Protein AF-0000000086480005 (afdb_homodimer)

Secondary structure (DSSP, 8-state):
------------------------------------------PPPTT-EEETTEEEEE-SS-B-HHHHHHHHHTTT-EEPP--SHHHHHHHHHHHTTS-EEEEEEE-TTS-EE-TTSPBP---S----SSSEEEE-SS-EEEE-TTS-BEEEEEEE--/--------S---------------------------------PPPTT-EEETTEEEEE-SS-B-HHHHHHHHHTTT-EEPP--SHHHHHHHHHHHTTS-EEEEEEEETTTEEE-TTSPBP---S----SSSEEEE-SS-EEEE-TTS-BEEEEEEE--

pLDDT: mean 76.5, std 30.29, range [18.12, 98.88]

Solvent-accessible surface area (backbone atoms only — not comparable to full-atom values): 18357 Å² total; per-residue (Å²): 139,87,72,93,77,87,78,80,82,77,86,80,85,86,83,85,81,85,75,83,70,77,72,74,74,74,71,72,74,73,70,69,72,70,71,67,73,66,79,62,58,46,67,59,57,71,84,23,37,33,46,68,62,28,23,35,34,73,52,92,57,62,35,25,50,68,59,40,36,50,58,22,42,77,70,75,28,32,32,29,75,76,87,43,72,69,50,46,53,51,50,17,41,47,50,26,84,50,57,22,34,36,25,39,30,38,54,92,89,72,50,44,23,37,81,87,62,47,70,62,81,68,88,60,77,68,44,72,87,48,38,24,28,28,33,19,50,86,46,38,33,34,35,63,47,77,47,70,32,24,35,30,25,27,36,78,38,82,136,89,78,90,72,92,92,86,83,80,91,84,85,87,81,82,82,84,78,81,73,74,74,73,76,73,70,75,74,74,70,70,71,69,72,67,75,65,77,60,58,45,67,60,55,73,84,24,36,32,47,69,61,29,23,35,36,74,53,94,59,62,36,25,50,67,58,41,35,50,58,21,43,77,71,74,27,33,33,28,75,76,87,43,71,67,50,46,52,51,51,17,41,49,49,26,84,51,54,22,33,37,26,41,30,38,51,90,90,74,47,44,24,36,81,87,63,48,68,62,82,68,89,60,78,67,45,70,88,48,38,26,28,29,32,19,50,86,48,39,33,34,35,63,46,78,45,69,33,25,33,30,26,28,35,79,38,81

InterPro domains:
  IPR001304 C-type lectin-like [PF00059] (62-155)
  IPR001304 C-type lectin-like [PS50041] (51-154)
  IPR001304 C-type lectin-like [SM00034] (44-154)
  IPR016186 C-type lectin-like/link domain superfamily [G3DSA:3.10.100.10] (31-158)
  IPR016187 C-type lectin fold [SSF56436] (32-156)
  IPR033992 Natural killer cell receptor-like, C-type lectin-like domain [cd03593] (44-155)
  IPR050828 C-type lectin and matrix domain-containing protein [PTHR45710] (33-156)

Structure (mmCIF, N/CA/C/O backbone):
data_AF-0000000086480005-model_v1
#
loop_
_entity.id
_entity.type
_entity.pdbx_description
1 polymer 'CD69 antigen'
#
loop_
_atom_site.group_PDB
_atom_site.id
_atom_site.type_symbol
_atom_site.label_atom_id
_atom_site.label_alt_id
_atom_site.label_comp_id
_atom_site.label_asym_id
_atom_site.label_entity_id
_atom_site.label_seq_id
_atom_site.pdbx_PDB_ins_code
_atom_site.Cartn_x
_atom_site.Cartn_y
_atom_site.Cartn_z
_atom_site.occupancy
_atom_site.B_iso_or_equiv
_atom_site.auth_seq_id
_atom_site.auth_comp_id
_atom_site.auth_asym_id
_atom_site.auth_atom_id
_atom_site.pdbx_PDB_model_num
ATOM 1 N N . MET A 1 1 ? -46.062 -80.875 -8.367 1 18.41 1 MET A N 1
ATOM 2 C CA . MET A 1 1 ? -47.469 -80.688 -7.93 1 18.41 1 MET A CA 1
ATOM 3 C C . MET A 1 1 ? -47.656 -79.375 -7.184 1 18.41 1 MET A C 1
ATOM 5 O O . MET A 1 1 ? -48.625 -78.688 -7.465 1 18.41 1 MET A O 1
ATOM 9 N N . ASN A 1 2 ? -46.906 -79.25 -5.992 1 18.23 2 ASN A N 1
ATOM 10 C CA . ASN A 1 2 ? -47.562 -78.75 -4.777 1 18.23 2 ASN A CA 1
ATOM 11 C C . ASN A 1 2 ? -47.562 -77.188 -4.734 1 18.2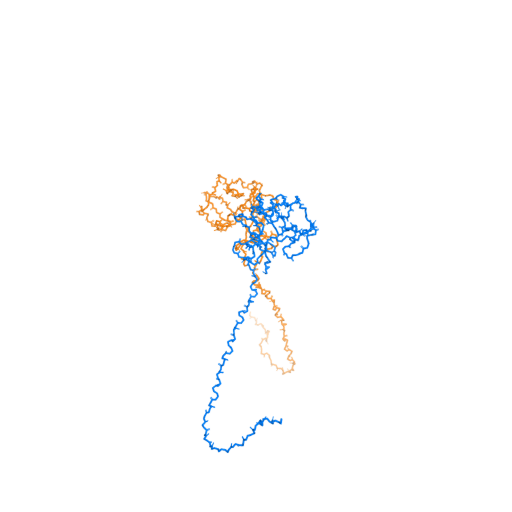3 2 ASN A C 1
ATOM 13 O O . ASN A 1 2 ? -46.594 -76.562 -5.109 1 18.23 2 ASN A O 1
ATOM 17 N N . SER A 1 3 ? -48.625 -76.562 -4.297 1 22.31 3 SER A N 1
ATOM 18 C CA . SER A 1 3 ? -49.438 -75.312 -4.305 1 22.31 3 SER A CA 1
ATOM 19 C C . SER A 1 3 ? -49 -74.375 -3.199 1 22.31 3 SER A C 1
ATOM 21 O O . SER A 1 3 ? -49.625 -73.312 -3.004 1 22.31 3 SER A O 1
ATOM 23 N N . GLU A 1 4 ? -47.812 -74.312 -2.553 1 22.52 4 GLU A N 1
ATOM 24 C CA . GLU A 1 4 ? -48 -73.875 -1.163 1 22.52 4 GLU A CA 1
ATOM 25 C C . GLU A 1 4 ? -48.688 -72.562 -1.071 1 22.52 4 GLU A C 1
ATOM 27 O O . GLU A 1 4 ? -48.312 -71.562 -1.724 1 22.52 4 GLU A O 1
ATOM 32 N N . ASP A 1 5 ? -49.812 -72.25 -0.317 1 21.12 5 ASP A N 1
ATOM 33 C CA . ASP A 1 5 ? -51.094 -71.625 -0.018 1 21.12 5 ASP A CA 1
ATOM 34 C C . ASP A 1 5 ? -50.906 -70.438 0.891 1 21.12 5 ASP A C 1
ATOM 36 O O . ASP A 1 5 ? -50.312 -70.5 1.969 1 21.12 5 ASP A O 1
ATOM 40 N N . CYS A 1 6 ? -50.812 -69.125 0.515 1 26.55 6 CYS A N 1
ATOM 41 C CA . CYS A 1 6 ? -50.781 -67.75 0.989 1 26.55 6 CYS A CA 1
ATOM 42 C C . CYS A 1 6 ? -51.906 -67.5 1.966 1 26.55 6 CYS A C 1
ATOM 44 O O . CYS A 1 6 ? -52.281 -66.312 2.188 1 26.55 6 CYS A O 1
ATOM 46 N N . SER A 1 7 ? -52.25 -68.375 2.896 1 21.34 7 SER A N 1
ATOM 47 C CA . SER A 1 7 ? -53.625 -68.5 3.398 1 21.34 7 SER A CA 1
ATOM 48 C C . SER A 1 7 ? -53.969 -67.312 4.297 1 21.34 7 SER A C 1
ATOM 50 O O . SER A 1 7 ? -53.156 -66.875 5.105 1 21.34 7 SER A O 1
ATOM 52 N N . ILE A 1 8 ? -55.188 -66.688 4.184 1 24.09 8 ILE A N 1
ATOM 53 C CA . ILE A 1 8 ? -56.031 -65.5 4.355 1 24.09 8 ILE A CA 1
ATOM 54 C C . ILE A 1 8 ? -56.531 -65.438 5.789 1 24.09 8 ILE A C 1
ATOM 56 O O . ILE A 1 8 ? -57.219 -64.5 6.176 1 24.09 8 ILE A O 1
ATOM 60 N N . THR A 1 9 ? -56.25 -66.438 6.684 1 20.2 9 THR A N 1
ATOM 61 C CA . THR A 1 9 ? -57.469 -66.812 7.406 1 20.2 9 THR A CA 1
ATOM 62 C C . THR A 1 9 ? -57.812 -65.688 8.398 1 20.2 9 THR A C 1
ATOM 64 O O . THR A 1 9 ? -56.938 -64.938 8.875 1 20.2 9 THR A O 1
ATOM 67 N N . GLU A 1 10 ? -59.094 -65.562 8.898 1 23.33 10 GLU A N 1
ATOM 68 C CA . GLU A 1 10 ? -60.219 -64.75 9.32 1 23.33 10 GLU A CA 1
ATOM 69 C C . GLU A 1 10 ? -60.094 -64.312 10.781 1 23.33 10 GLU A C 1
ATOM 71 O O . GLU A 1 10 ? -60.812 -63.438 11.25 1 23.33 10 GLU A O 1
ATOM 76 N N . ASN A 1 11 ? -59.281 -64.938 11.727 1 18.92 11 ASN A N 1
ATOM 77 C CA . ASN A 1 11 ? -60.156 -65.188 12.867 1 18.92 11 ASN A CA 1
ATOM 78 C C . ASN A 1 11 ? -60.531 -63.906 13.602 1 18.92 11 ASN A C 1
ATOM 80 O O . ASN A 1 11 ? -59.812 -62.906 13.508 1 18.92 11 ASN A O 1
ATOM 84 N N . SER A 1 12 ? -61.438 -63.875 14.672 1 21.03 12 SER A N 1
ATOM 85 C CA . SER A 1 12 ? -62.562 -63.25 15.336 1 21.03 12 SER A CA 1
ATOM 86 C C . SER A 1 12 ? -62.125 -62.125 16.266 1 21.03 12 SER A C 1
ATOM 88 O O . SER A 1 12 ? -62.719 -61.062 16.266 1 21.03 12 SER A O 1
ATOM 90 N N . SER A 1 13 ? -61.562 -62.375 17.5 1 20.06 13 SER A N 1
ATOM 91 C CA . SER A 1 13 ? -62.375 -62 18.641 1 20.06 13 SER A CA 1
ATOM 92 C C . SER A 1 13 ? -62.188 -60.531 19 1 20.06 13 SER A C 1
ATOM 94 O O . SER A 1 13 ? -63.125 -59.75 19.094 1 20.06 13 SER A O 1
ATOM 96 N N . SER A 1 14 ? -61.656 -60.281 20.312 1 22.83 14 SER A N 1
ATOM 97 C CA . SER A 1 14 ? -62.156 -59.531 21.484 1 22.83 14 SER A CA 1
ATOM 98 C C . SER A 1 14 ? -61.719 -58.094 21.453 1 22.83 14 SER A C 1
ATOM 100 O O . SER A 1 14 ? -60.75 -57.75 20.766 1 22.83 14 SER A O 1
ATOM 102 N N . HIS A 1 15 ? -62.188 -57.156 22.406 1 23.52 15 HIS A N 1
ATOM 103 C CA . HIS A 1 15 ? -62.812 -55.844 22.562 1 23.52 15 HIS A CA 1
ATOM 104 C C . HIS A 1 15 ? -61.781 -54.75 22.75 1 23.52 15 HIS A C 1
ATOM 106 O O . HIS A 1 15 ? -62 -53.594 22.375 1 23.52 15 HIS A O 1
ATOM 112 N N . LEU A 1 16 ? -60.656 -55 23.547 1 23.02 16 LEU A N 1
ATOM 113 C CA . LEU A 1 16 ? -60.344 -54.031 24.594 1 23.02 16 LEU A CA 1
ATOM 114 C C . LEU A 1 16 ? -59.875 -52.719 23.984 1 23.02 16 LEU A C 1
ATOM 116 O O . LEU A 1 16 ? -59.25 -52.719 22.922 1 23.02 16 LEU A O 1
ATOM 120 N N . GLU A 1 17 ? -60 -51.531 24.703 1 24.48 17 GLU A N 1
ATOM 121 C CA . GLU A 1 17 ? -60.312 -50.125 24.609 1 24.48 17 GLU A CA 1
ATOM 122 C C . GLU A 1 17 ? -59.125 -49.312 24.141 1 24.48 17 GLU A C 1
ATOM 124 O O . GLU A 1 17 ? -59.25 -48.469 23.25 1 24.48 17 GLU A O 1
ATOM 129 N N . GLU A 1 18 ? -57.969 -49.281 24.938 1 25.03 18 GLU A N 1
ATOM 130 C CA . GLU A 1 18 ? -57.562 -48 25.516 1 25.03 18 GLU A CA 1
ATOM 131 C C . GLU A 1 18 ? -56.844 -47.125 24.469 1 25.03 18 GLU A C 1
ATOM 133 O O . GLU A 1 18 ? -56.438 -47.625 23.422 1 25.03 18 GLU A O 1
ATOM 138 N N . GLY A 1 19 ? -56.031 -46.062 24.984 1 23.7 19 GLY A N 1
ATOM 139 C CA . GLY A 1 19 ? -55.781 -44.625 24.922 1 23.7 19 GLY A CA 1
ATOM 140 C C . GLY A 1 19 ? -54.625 -44.25 24 1 23.7 19 GLY A C 1
ATOM 141 O O . GLY A 1 19 ? -53.938 -43.25 24.234 1 23.7 19 GLY A O 1
ATOM 142 N N . GLN A 1 20 ? -54.312 -44.812 22.953 1 20.14 20 GLN A N 1
ATOM 143 C CA . GLN A 1 20 ? -53.031 -44.531 22.344 1 20.14 20 GLN A CA 1
ATOM 144 C C . GLN A 1 20 ? -52.938 -43.062 21.922 1 20.14 20 GLN A C 1
ATOM 146 O O . GLN A 1 20 ? -53.594 -42.656 20.969 1 20.14 20 GLN A O 1
ATOM 151 N N . LYS A 1 21 ? -52.812 -42.125 22.984 1 25.97 21 LYS A N 1
ATOM 152 C CA . LYS A 1 21 ? -52.625 -40.719 22.672 1 25.97 21 LYS A CA 1
ATOM 153 C C . LYS A 1 21 ? -51.438 -40.5 21.734 1 25.97 21 LYS A C 1
ATOM 155 O O . LYS A 1 21 ? -50.344 -41.031 21.984 1 25.97 21 LYS A O 1
ATOM 160 N N . MET A 1 22 ? -51.625 -40.469 20.5 1 23.25 22 MET A N 1
ATOM 161 C CA . MET A 1 22 ? -50.656 -40.094 19.484 1 23.25 22 MET A CA 1
ATOM 162 C C . MET A 1 22 ? -49.969 -38.781 19.875 1 23.25 22 MET A C 1
ATOM 164 O O . MET A 1 22 ? -50.594 -37.75 20.094 1 23.25 22 MET A O 1
ATOM 168 N N . GLY A 1 23 ? -49 -38.875 20.828 1 24.81 23 GLY A N 1
ATOM 169 C CA . GLY A 1 23 ? -48.125 -37.781 21.203 1 24.81 23 GLY A CA 1
ATOM 170 C C . GLY A 1 23 ? -47.594 -37 20.016 1 24.81 23 GLY A C 1
ATOM 171 O O . GLY A 1 23 ? -47.094 -37.594 19.062 1 24.81 23 GLY A O 1
ATOM 172 N N . HIS A 1 24 ? -48.312 -35.969 19.625 1 25.78 24 HIS A N 1
ATOM 173 C CA . HIS A 1 24 ? -47.875 -34.938 18.703 1 25.78 24 HIS A CA 1
ATOM 174 C C . HIS A 1 24 ? -46.469 -34.5 18.984 1 25.78 24 HIS A C 1
ATOM 176 O O . HIS A 1 24 ? -46.188 -33.906 20.031 1 25.78 24 HIS A O 1
ATOM 182 N N . TYR A 1 25 ? -45.531 -35.406 19.078 1 24.8 25 TYR A N 1
ATOM 183 C CA . TYR A 1 25 ? -44.25 -34.781 19.297 1 24.8 25 TYR A CA 1
ATOM 184 C C . TYR A 1 25 ? -44.062 -33.625 18.328 1 24.8 25 TYR A C 1
ATOM 186 O O . TYR A 1 25 ? -44.312 -33.75 17.125 1 24.8 25 TYR A O 1
ATOM 194 N N . ASN A 1 26 ? -44.406 -32.375 18.812 1 24.67 26 ASN A N 1
ATOM 195 C CA . ASN A 1 26 ? -44.031 -31.062 18.297 1 24.67 26 ASN A CA 1
ATOM 196 C C . ASN A 1 26 ? -42.594 -31.031 17.844 1 24.67 26 ASN A C 1
ATOM 198 O O . ASN A 1 26 ? -41.656 -31.141 18.656 1 24.67 26 ASN A O 1
ATOM 202 N N . CYS A 1 27 ? -42.156 -31.828 16.906 1 28.41 27 CYS A N 1
ATOM 203 C CA . CYS A 1 27 ? -40.844 -31.562 16.344 1 28.41 27 CYS A CA 1
ATOM 204 C C . CYS A 1 27 ? -40.656 -30.062 16.125 1 28.41 27 CYS A C 1
ATOM 206 O O . CYS A 1 27 ? -41.375 -29.438 15.352 1 28.41 27 CYS A O 1
ATOM 208 N N . PRO A 1 28 ? -40.438 -29.391 17.266 1 27.88 28 PRO A N 1
ATOM 209 C CA . PRO A 1 28 ? -40.094 -27.984 17.047 1 27.88 28 PRO A CA 1
ATOM 210 C C . PRO A 1 28 ? -39.188 -27.781 15.82 1 27.88 28 PRO A C 1
ATOM 212 O O . PRO A 1 28 ? -38.281 -28.578 15.578 1 27.88 28 PRO A O 1
ATOM 215 N N . GLY A 1 29 ? -39.781 -27.453 14.625 1 28.44 29 GLY A N 1
ATOM 216 C CA . GLY A 1 29 ? -39.125 -26.828 13.5 1 28.44 29 GLY A CA 1
ATOM 217 C C . GLY A 1 29 ? -38.062 -25.844 13.914 1 28.44 29 GLY A C 1
ATOM 218 O O . GLY A 1 29 ? -38.375 -24.812 14.523 1 28.44 29 GLY A O 1
ATOM 219 N N . LEU A 1 30 ? -37 -26.359 14.547 1 29.16 30 LEU A N 1
ATOM 220 C CA . LEU A 1 30 ? -35.844 -25.469 14.703 1 29.16 30 LEU A CA 1
ATOM 221 C C . LEU A 1 30 ? -35.688 -24.578 13.477 1 29.16 30 LEU A C 1
ATOM 223 O O . LEU A 1 30 ? -35.406 -25.062 12.383 1 29.16 30 LEU A O 1
ATOM 227 N N . TYR A 1 31 ? -36.625 -23.641 13.281 1 30.12 31 TYR A N 1
ATOM 228 C CA . TYR A 1 31 ? -36.219 -22.5 12.453 1 30.12 31 TYR A CA 1
ATOM 229 C C . TYR A 1 31 ? -34.781 -22.125 12.703 1 30.12 31 TYR A C 1
ATOM 231 O O . TYR A 1 31 ? -34.406 -21.688 13.797 1 30.12 31 TYR A O 1
ATOM 239 N N . GLU A 1 32 ? -33.812 -22.953 12.359 1 32.53 32 GLU A N 1
ATOM 240 C CA . GLU A 1 32 ? -32.531 -22.297 12.242 1 32.53 32 GLU A CA 1
ATOM 241 C C . GLU A 1 32 ? -32.656 -20.906 11.633 1 32.53 32 GLU A C 1
ATOM 243 O O . GLU A 1 32 ? -33.25 -20.75 10.555 1 32.53 32 GLU A O 1
ATOM 248 N N . SER A 1 33 ? -32.938 -19.906 12.383 1 33.31 33 SER A N 1
ATOM 249 C CA . SER A 1 33 ? -32.688 -18.547 11.945 1 33.31 33 SER A CA 1
ATOM 250 C C . SER A 1 33 ? -31.516 -18.469 10.977 1 33.31 33 SER A C 1
ATOM 252 O O . SER A 1 33 ? -30.406 -18.891 11.312 1 33.31 33 SER A O 1
ATOM 254 N N . SER A 1 34 ? -31.781 -18.641 9.734 1 33.91 34 SER A N 1
ATOM 255 C CA . SER A 1 34 ? -30.891 -18.109 8.719 1 33.91 34 SER A CA 1
ATOM 256 C C . SER A 1 34 ? -30.203 -16.828 9.188 1 33.91 34 SER A C 1
ATOM 258 O O . SER A 1 34 ? -30.875 -15.852 9.508 1 33.91 34 SER A O 1
ATOM 260 N N . MET A 1 35 ? -29.234 -17.016 10.148 1 33.97 35 MET A N 1
ATOM 261 C CA . MET A 1 35 ? -28.391 -15.828 10.219 1 33.97 35 MET A CA 1
ATOM 262 C C . MET A 1 35 ? -28.391 -15.086 8.883 1 33.97 35 MET A C 1
ATOM 264 O O . MET A 1 35 ? -28.172 -15.688 7.832 1 33.97 35 MET A O 1
ATOM 268 N N . SER A 1 36 ? -29.406 -14.344 8.578 1 35.38 36 SER A N 1
ATOM 269 C CA . SER A 1 36 ? -29.25 -13.32 7.551 1 35.38 36 SER A CA 1
ATOM 270 C C . SER A 1 36 ? -27.797 -12.906 7.391 1 35.38 36 SER A C 1
ATOM 272 O O . SER A 1 36 ? -27.141 -12.531 8.367 1 35.38 36 SER A O 1
ATOM 274 N N . SER A 1 37 ? -27.062 -13.695 6.562 1 36.31 37 SER A N 1
ATOM 275 C CA . SER A 1 37 ? -25.844 -13.062 6.062 1 36.31 37 SER A CA 1
ATOM 276 C C . SER A 1 37 ? -26.016 -11.555 5.93 1 36.31 37 SER A C 1
ATOM 278 O O . SER A 1 37 ? -26.734 -11.078 5.047 1 36.31 37 SER A O 1
ATOM 280 N N . ASP A 1 38 ? -26.516 -10.891 6.875 1 36.56 38 ASP A N 1
ATOM 281 C CA . ASP A 1 38 ? -26.359 -9.445 6.766 1 36.56 38 ASP A CA 1
ATOM 282 C C . ASP A 1 38 ? -25.234 -9.078 5.793 1 36.56 38 ASP A C 1
ATOM 284 O O . ASP A 1 38 ? -24.141 -9.641 5.863 1 36.56 38 ASP A O 1
ATOM 288 N N . GLY A 1 39 ? -25.547 -8.922 4.496 1 36.09 39 GLY A N 1
ATOM 289 C CA . GLY A 1 39 ? -24.719 -8.344 3.455 1 36.09 39 GLY A CA 1
ATOM 290 C C . GLY A 1 39 ? -23.641 -7.418 3.996 1 36.09 39 GLY A C 1
ATOM 291 O O . GLY A 1 39 ? -23.75 -6.195 3.877 1 36.09 39 GLY A O 1
ATOM 292 N N . ARG A 1 40 ? -23.266 -7.449 5.172 1 42.47 40 ARG A N 1
ATOM 293 C CA . ARG A 1 40 ? -22.141 -6.648 5.656 1 42.47 40 ARG A CA 1
ATOM 294 C C . ARG A 1 40 ? -21.062 -6.516 4.59 1 42.47 40 ARG A C 1
ATOM 296 O O . ARG A 1 40 ? -20.719 -7.488 3.912 1 42.47 40 ARG A O 1
ATOM 303 N N . VAL A 1 41 ? -21.125 -5.555 3.793 1 50.09 41 VAL A N 1
ATOM 304 C CA . VAL A 1 41 ? -20.047 -5.137 2.9 1 50.09 41 VAL A CA 1
ATOM 305 C C . VAL A 1 41 ? -18.734 -5.727 3.379 1 50.09 41 VAL A C 1
ATOM 307 O O . VAL A 1 41 ? -18.344 -5.535 4.535 1 50.09 41 VAL A O 1
ATOM 310 N N . ALA A 1 42 ? -18.422 -6.863 2.947 1 56.72 42 ALA A N 1
ATOM 311 C CA . ALA A 1 42 ? -17.219 -7.613 3.326 1 56.72 42 ALA A CA 1
ATOM 312 C C . ALA A 1 42 ? -16 -6.699 3.404 1 56.72 42 ALA A C 1
ATOM 314 O O . ALA A 1 42 ? -15.562 -6.152 2.391 1 56.72 42 ALA A O 1
ATOM 315 N N . SER A 1 43 ? -15.812 -5.91 4.445 1 75.06 43 SER A N 1
ATOM 316 C CA . SER A 1 43 ? -14.602 -5.16 4.773 1 75.06 43 SER A CA 1
ATOM 317 C C . SER A 1 43 ? -13.391 -6.078 4.859 1 75.06 43 SER A C 1
ATOM 319 O O . SER A 1 43 ? -13.531 -7.273 5.133 1 75.06 43 SER A O 1
ATOM 321 N N . CYS A 1 44 ? -12.289 -5.617 4.27 1 90.12 44 CYS A N 1
ATOM 322 C CA . CYS A 1 44 ? -11.039 -6.363 4.355 1 90.12 44 CYS A CA 1
ATOM 323 C C . CYS A 1 44 ? -10.641 -6.59 5.809 1 90.12 44 CYS A C 1
ATOM 325 O O . CYS A 1 44 ? -10.859 -5.73 6.66 1 90.12 44 CYS A O 1
ATOM 327 N N . SER A 1 45 ? -10.227 -7.809 6.082 1 88.62 45 SER A N 1
ATOM 328 C CA . SER A 1 45 ? -9.68 -8.062 7.41 1 88.62 45 SER A CA 1
ATOM 329 C C . SER A 1 45 ? -8.539 -7.113 7.73 1 88.62 45 SER A C 1
ATOM 331 O O . SER A 1 45 ? -7.965 -6.496 6.828 1 88.62 45 SER A O 1
ATOM 333 N N . ASP A 1 46 ? -8.148 -6.957 8.984 1 86.38 46 ASP A N 1
ATOM 334 C CA . ASP A 1 46 ? -7.207 -5.961 9.484 1 86.38 46 ASP A CA 1
ATOM 335 C C . ASP A 1 46 ? -5.852 -6.102 8.797 1 86.38 46 ASP A C 1
ATOM 337 O O . ASP A 1 46 ? -5.16 -5.105 8.57 1 86.38 46 ASP A O 1
ATOM 341 N N . GLU A 1 47 ? -5.418 -7.277 8.375 1 91.12 47 GLU A N 1
ATOM 342 C CA . GLU A 1 47 ? -4.082 -7.461 7.812 1 91.12 47 GLU A CA 1
ATOM 343 C C . GLU A 1 47 ? -4.098 -7.301 6.297 1 91.12 47 GLU A C 1
ATOM 345 O O . GLU A 1 47 ? -3.053 -7.379 5.648 1 91.12 47 GLU A O 1
ATOM 350 N N . TRP A 1 48 ? -5.277 -6.922 5.859 1 95.88 48 TRP A N 1
ATOM 351 C CA . TRP A 1 48 ? -5.434 -6.754 4.418 1 95.88 48 TRP A CA 1
ATOM 352 C C . TRP A 1 48 ? -5.547 -5.277 4.051 1 95.88 48 TRP A C 1
ATOM 354 O O . TRP A 1 48 ? -5.977 -4.461 4.867 1 95.88 48 TRP A O 1
ATOM 364 N N . VAL A 1 49 ? -5.129 -5.004 2.84 1 96.5 49 VAL A N 1
ATOM 365 C CA . VAL A 1 49 ? -5.199 -3.65 2.299 1 96.5 49 VAL A CA 1
ATOM 366 C C . VAL A 1 49 ? -6.281 -3.578 1.227 1 96.5 49 VAL A C 1
ATOM 368 O O . VAL A 1 49 ? -6.316 -4.406 0.313 1 96.5 49 VAL A O 1
ATOM 371 N N . LYS A 1 50 ? -7.148 -2.596 1.36 1 95.5 50 LYS A N 1
ATOM 372 C CA . LYS A 1 50 ? -8.195 -2.441 0.351 1 95.5 50 LYS A CA 1
ATOM 373 C C . LYS A 1 50 ? -7.809 -1.385 -0.681 1 95.5 50 LYS A C 1
ATOM 375 O O . LYS A 1 50 ? -7.426 -0.27 -0.322 1 95.5 50 LYS A O 1
ATOM 380 N N . TYR A 1 51 ? -7.82 -1.734 -1.919 1 95.5 51 TYR A N 1
ATOM 381 C CA . TYR A 1 51 ? -7.633 -0.83 -3.047 1 95.5 51 TYR A CA 1
ATOM 382 C C . TYR A 1 51 ? -8.656 -1.106 -4.145 1 95.5 51 TYR A C 1
ATOM 384 O O . TYR A 1 51 ? -8.789 -2.244 -4.602 1 95.5 51 TYR A O 1
ATOM 392 N N . GLN A 1 52 ? -9.328 -0.066 -4.484 1 91.75 52 GLN A N 1
ATOM 393 C CA . GLN A 1 52 ? -10.438 -0.241 -5.418 1 91.75 52 GLN A CA 1
ATOM 394 C C . GLN A 1 52 ? -11.43 -1.289 -4.91 1 91.75 52 GLN A C 1
ATOM 396 O O . GLN A 1 52 ? -11.969 -1.158 -3.811 1 91.75 52 GLN A O 1
ATOM 401 N N . LYS A 1 53 ? -11.781 -2.232 -5.527 1 91 53 LYS A N 1
ATOM 402 C CA . LYS A 1 53 ? -12.797 -3.207 -5.133 1 91 53 LYS A CA 1
ATOM 403 C C . LYS A 1 53 ? -12.148 -4.52 -4.691 1 91 53 LYS A C 1
ATOM 405 O O . LYS A 1 53 ? -12.805 -5.562 -4.676 1 91 53 LYS A O 1
ATOM 410 N N . LYS A 1 54 ? -10.875 -4.41 -4.23 1 95.06 54 LYS A N 1
ATOM 411 C CA . LYS A 1 54 ? -10.188 -5.641 -3.85 1 95.06 54 LYS A CA 1
ATOM 412 C C . LYS A 1 54 ? -9.438 -5.469 -2.527 1 95.06 54 LYS A C 1
ATOM 414 O O . LYS A 1 54 ? -9.031 -4.359 -2.184 1 95.06 54 LYS A O 1
ATOM 419 N N . CYS A 1 55 ? -9.344 -6.578 -1.867 1 96.81 55 CYS A N 1
ATOM 420 C CA . CYS A 1 55 ? -8.461 -6.711 -0.715 1 96.81 55 CYS A CA 1
ATOM 421 C C . CYS A 1 55 ? -7.188 -7.453 -1.09 1 96.81 55 CYS A C 1
ATOM 423 O O . CYS A 1 55 ? -7.23 -8.438 -1.828 1 96.81 55 CYS A O 1
ATOM 425 N N . TYR A 1 56 ? -6.086 -6.953 -0.584 1 97.94 56 TYR A N 1
ATOM 426 C CA . TYR A 1 56 ? -4.797 -7.566 -0.879 1 97.94 56 TYR A CA 1
ATOM 427 C C . TYR A 1 56 ? -4.055 -7.918 0.405 1 97.94 56 TYR A C 1
ATOM 429 O O . TYR A 1 56 ? -4.125 -7.184 1.392 1 97.94 56 TYR A O 1
ATOM 437 N N . PHE A 1 57 ? -3.379 -9.039 0.354 1 97.94 57 PHE A N 1
ATOM 438 C CA . PHE A 1 57 ? -2.48 -9.461 1.421 1 97.94 57 PHE A CA 1
ATOM 439 C C . PHE A 1 57 ? -1.069 -9.68 0.887 1 97.94 57 PHE A C 1
ATOM 441 O O . PHE A 1 57 ? -0.884 -10.312 -0.155 1 97.94 57 PHE A O 1
ATOM 448 N N . PHE A 1 58 ? -0.134 -9.062 1.531 1 98.12 58 PHE A N 1
ATOM 449 C CA . PHE A 1 58 ? 1.274 -9.234 1.197 1 98.12 58 PHE A CA 1
ATOM 450 C C . PHE A 1 58 ? 1.98 -10.078 2.252 1 98.12 58 PHE A C 1
ATOM 452 O O . PHE A 1 58 ? 2.01 -9.711 3.428 1 98.12 58 PHE A O 1
ATOM 459 N N . SER A 1 59 ? 2.613 -11.148 1.839 1 98.25 59 SER A N 1
ATOM 460 C CA . SER A 1 59 ? 3.209 -12.086 2.785 1 98.25 59 SER A CA 1
ATOM 461 C C . SER A 1 59 ? 4.508 -11.539 3.369 1 98.25 59 SER A C 1
ATOM 463 O O . SER A 1 59 ? 5.227 -10.789 2.699 1 98.25 59 SER A O 1
ATOM 465 N N . SER A 1 60 ? 4.793 -11.984 4.637 1 96 60 SER A N 1
ATOM 466 C CA . SER A 1 60 ? 6.066 -11.648 5.266 1 96 60 SER A CA 1
ATOM 467 C C . SER A 1 60 ? 7.074 -12.789 5.109 1 96 60 SER A C 1
ATOM 469 O O . SER A 1 60 ? 8.273 -12.594 5.32 1 96 60 SER A O 1
ATOM 471 N N . THR A 1 61 ? 6.582 -13.953 4.734 1 98.19 61 THR A N 1
ATOM 472 C CA . THR A 1 61 ? 7.43 -15.117 4.52 1 98.19 61 THR A CA 1
ATOM 473 C C . THR A 1 61 ? 7.465 -15.492 3.041 1 98.19 61 THR A C 1
ATOM 475 O O . THR A 1 61 ? 6.797 -14.867 2.219 1 98.19 61 THR A O 1
ATOM 478 N N . THR A 1 62 ? 8.297 -16.484 2.664 1 98.81 62 THR A N 1
ATOM 479 C CA . THR A 1 62 ? 8.445 -16.922 1.276 1 98.81 62 THR A CA 1
ATOM 480 C C . THR A 1 62 ? 8.023 -18.375 1.114 1 98.81 62 THR A C 1
ATOM 482 O O . THR A 1 62 ? 8.133 -19.172 2.055 1 98.81 62 THR A O 1
ATOM 485 N N . GLN A 1 63 ? 7.465 -18.672 -0.011 1 98.81 63 GLN A N 1
ATOM 486 C CA . GLN A 1 63 ? 7.047 -20.031 -0.365 1 98.81 63 GLN A CA 1
ATOM 487 C C . GLN A 1 63 ? 7.07 -20.234 -1.877 1 98.81 63 GLN A C 1
ATOM 489 O O . GLN A 1 63 ? 7.281 -19.281 -2.635 1 98.81 63 GLN A O 1
ATOM 494 N N . SER A 1 64 ? 6.938 -21.5 -2.285 1 98.81 64 SER A N 1
ATOM 495 C CA . SER A 1 64 ? 6.711 -21.781 -3.697 1 98.81 64 SER A CA 1
ATOM 496 C C . SER A 1 64 ? 5.371 -21.219 -4.168 1 98.81 64 SER A C 1
ATOM 498 O O . SER A 1 64 ? 4.512 -20.875 -3.35 1 98.81 64 SER A O 1
ATOM 500 N N . TRP A 1 65 ? 5.191 -21.188 -5.41 1 98.56 65 TRP A N 1
ATOM 501 C CA . TRP A 1 65 ? 3.953 -20.656 -5.973 1 98.56 65 TRP A CA 1
ATOM 502 C C . TRP A 1 65 ? 2.748 -21.453 -5.488 1 98.56 65 TRP A C 1
ATOM 504 O O . TRP A 1 65 ? 1.731 -20.875 -5.09 1 98.56 65 TRP A O 1
ATOM 514 N N . THR A 1 66 ? 2.887 -22.812 -5.5 1 97.88 66 THR A N 1
ATOM 515 C CA . THR A 1 66 ? 1.778 -23.688 -5.137 1 97.88 66 THR A CA 1
ATOM 516 C C . THR A 1 66 ? 1.422 -23.516 -3.66 1 97.88 66 THR A C 1
ATOM 518 O O . THR A 1 66 ? 0.245 -23.422 -3.309 1 97.88 66 THR A O 1
ATOM 521 N N . LEU A 1 67 ? 2.393 -23.469 -2.836 1 98.81 67 LEU A N 1
ATOM 522 C CA . LEU A 1 67 ? 2.145 -23.297 -1.409 1 98.81 67 LEU A CA 1
ATOM 523 C C . LEU A 1 67 ? 1.59 -21.906 -1.12 1 98.81 67 LEU A C 1
ATOM 525 O O . LEU A 1 67 ? 0.773 -21.734 -0.212 1 98.81 67 LEU A O 1
ATOM 529 N N . ALA A 1 68 ? 2.064 -20.938 -1.87 1 98.81 68 ALA A N 1
ATOM 530 C CA . ALA A 1 68 ? 1.523 -19.578 -1.766 1 98.81 68 ALA A CA 1
ATOM 531 C C . ALA A 1 68 ? 0.041 -19.547 -2.125 1 98.81 68 ALA A C 1
ATOM 533 O O . ALA A 1 68 ? -0.762 -18.938 -1.423 1 98.81 68 ALA A O 1
ATOM 534 N N . GLN A 1 69 ? -0.294 -20.25 -3.227 1 98.44 69 GLN A N 1
ATOM 535 C CA . GLN A 1 69 ? -1.698 -20.344 -3.613 1 98.44 69 GLN A CA 1
ATOM 536 C C . GLN A 1 69 ? -2.523 -21.016 -2.521 1 98.44 69 GLN A C 1
ATOM 538 O O . GLN A 1 69 ? -3.648 -20.609 -2.236 1 98.44 69 GLN A O 1
ATOM 543 N N . ASP A 1 70 ? -2.006 -21.984 -1.929 1 98.56 70 ASP A N 1
ATOM 544 C CA . ASP A 1 70 ? -2.689 -22.656 -0.833 1 98.56 70 ASP A CA 1
ATOM 545 C C . ASP A 1 70 ? -2.906 -21.719 0.349 1 98.56 70 ASP A C 1
ATOM 547 O O . ASP A 1 70 ? -3.984 -21.703 0.948 1 98.56 70 ASP A O 1
ATOM 551 N N . SER A 1 71 ? -1.933 -20.984 0.652 1 98.5 71 SER A N 1
ATOM 552 C CA . SER A 1 71 ? -2.043 -20.016 1.742 1 98.5 71 SER A CA 1
ATOM 553 C C . SER A 1 71 ? -3.154 -19.016 1.478 1 98.5 71 SER A C 1
ATOM 555 O O . SER A 1 71 ? -3.928 -18.672 2.379 1 98.5 71 SER A O 1
ATOM 557 N N . CYS A 1 72 ? -3.219 -18.484 0.265 1 98.56 72 CYS A N 1
ATOM 558 C CA . CYS A 1 72 ? -4.281 -17.562 -0.091 1 98.56 72 CYS A CA 1
ATOM 559 C C . CYS A 1 72 ? -5.648 -18.219 0.008 1 98.56 72 CYS A C 1
ATOM 561 O O . CYS A 1 72 ? -6.609 -17.609 0.483 1 98.56 72 CYS A O 1
ATOM 563 N N . SER A 1 73 ? -5.754 -19.438 -0.38 1 97.94 73 SER A N 1
ATOM 564 C CA . SER A 1 73 ? -7.02 -20.172 -0.394 1 97.94 73 SER A CA 1
ATOM 565 C C . SER A 1 73 ? -7.574 -20.344 1.017 1 97.94 73 SER A C 1
ATOM 567 O O . SER A 1 73 ? -8.789 -20.344 1.218 1 97.94 73 SER A O 1
ATOM 569 N N . LYS A 1 74 ? -6.734 -20.453 1.958 1 97.56 74 LYS A N 1
ATOM 570 C CA . LYS A 1 74 ? -7.145 -20.594 3.35 1 97.56 74 LYS A CA 1
ATOM 571 C C . LYS A 1 74 ? -7.926 -19.375 3.822 1 97.56 74 LYS A C 1
ATOM 573 O O . LYS A 1 74 ? -8.734 -19.469 4.75 1 97.56 74 LYS A O 1
ATOM 578 N N . ASP A 1 75 ? -7.723 -18.266 3.123 1 96.31 75 ASP A N 1
ATOM 579 C CA . ASP A 1 75 ? -8.398 -17.031 3.494 1 96.31 75 ASP A CA 1
ATOM 580 C C . ASP A 1 75 ? -9.484 -16.672 2.482 1 96.31 75 ASP A C 1
ATOM 582 O O . ASP A 1 75 ? -9.891 -15.516 2.383 1 96.31 75 ASP A O 1
ATOM 586 N N . GLY A 1 76 ? -9.867 -17.656 1.706 1 95.88 76 GLY A N 1
ATOM 587 C CA . GLY A 1 76 ? -10.898 -17.391 0.711 1 95.88 76 GLY A CA 1
ATOM 588 C C . GLY A 1 76 ? -10.422 -16.5 -0.421 1 95.88 76 GLY A C 1
ATOM 589 O O . GLY A 1 76 ? -11.227 -15.82 -1.062 1 95.88 76 GLY A O 1
ATOM 590 N N . ALA A 1 77 ? -9.164 -16.453 -0.586 1 97.62 77 ALA A N 1
ATOM 591 C CA . ALA A 1 77 ? -8.547 -15.609 -1.612 1 97.62 77 ALA A CA 1
ATOM 592 C C . ALA A 1 77 ? -7.766 -16.453 -2.613 1 97.62 77 ALA A C 1
ATOM 594 O O . ALA A 1 77 ? -7.832 -17.688 -2.582 1 97.62 77 ALA A O 1
ATOM 595 N N . THR A 1 78 ? -7.211 -15.82 -3.6 1 98.38 78 THR A N 1
ATOM 596 C CA . THR A 1 78 ? -6.27 -16.406 -4.543 1 98.38 78 THR A CA 1
ATOM 597 C C . THR A 1 78 ? -4.992 -15.578 -4.625 1 98.38 78 THR A C 1
ATOM 599 O O . THR A 1 78 ? -4.945 -14.453 -4.117 1 98.38 78 THR A O 1
ATOM 602 N N . LEU A 1 79 ? -3.963 -16.203 -5.191 1 98.75 79 LEU A N 1
ATOM 603 C CA . LEU A 1 79 ? -2.885 -15.328 -5.621 1 98.75 79 LEU A CA 1
ATOM 604 C C . LEU A 1 79 ? -3.422 -14.188 -6.48 1 98.75 79 LEU A C 1
ATOM 606 O O . LEU A 1 79 ? -4.395 -14.367 -7.215 1 98.75 79 LEU A O 1
ATOM 610 N N . ALA A 1 80 ? -2.791 -13.102 -6.418 1 98.5 80 ALA A N 1
ATOM 611 C CA . ALA A 1 80 ? -3.355 -11.828 -6.859 1 98.5 80 ALA A CA 1
ATOM 612 C C . ALA A 1 80 ? -3.73 -11.875 -8.336 1 98.5 80 ALA A C 1
ATOM 614 O O . ALA A 1 80 ? -2.9 -12.203 -9.188 1 98.5 80 ALA A O 1
ATOM 615 N N . VAL A 1 81 ? -4.961 -11.562 -8.523 1 97.69 81 VAL A N 1
ATOM 616 C CA . VAL A 1 81 ? -5.469 -11.305 -9.867 1 97.69 81 VAL A CA 1
ATOM 617 C C . VAL A 1 81 ? -5.438 -9.797 -10.148 1 97.69 81 VAL A C 1
ATOM 619 O O . VAL A 1 81 ? -5.918 -9 -9.336 1 97.69 81 VAL A O 1
ATOM 622 N N . ILE A 1 82 ? -4.855 -9.422 -11.25 1 96.25 82 ILE A N 1
ATOM 623 C CA . ILE A 1 82 ? -4.68 -8.008 -11.555 1 96.25 82 ILE A CA 1
ATOM 624 C C . ILE A 1 82 ? -5.609 -7.605 -12.695 1 96.25 82 ILE A C 1
ATOM 626 O O . ILE A 1 82 ? -5.438 -8.047 -13.836 1 96.25 82 ILE A O 1
ATOM 630 N N . ASP A 1 83 ? -6.504 -6.648 -12.383 1 93.31 83 ASP A N 1
ATOM 631 C CA . ASP A 1 83 ? -7.602 -6.379 -13.305 1 93.31 83 ASP A CA 1
ATOM 632 C C . ASP A 1 83 ? -7.355 -5.098 -14.094 1 93.31 83 ASP A C 1
ATOM 634 O O . ASP A 1 83 ? -8.008 -4.852 -15.109 1 93.31 83 ASP A O 1
ATOM 638 N N . SER A 1 84 ? -6.457 -4.227 -13.609 1 93.94 84 SER A N 1
ATOM 639 C CA . SER A 1 84 ? -6.25 -2.947 -14.273 1 93.94 84 SER A CA 1
ATOM 640 C C . SER A 1 84 ? -4.82 -2.449 -14.078 1 93.94 84 SER A C 1
ATOM 642 O O . SER A 1 84 ? -4.082 -2.973 -13.242 1 93.94 84 SER A O 1
ATOM 644 N N . SER A 1 85 ? -4.527 -1.438 -14.914 1 95 85 SER A N 1
ATOM 645 C CA . SER A 1 85 ? -3.215 -0.814 -14.781 1 95 85 SER A CA 1
ATOM 646 C C . SER A 1 85 ? -3.072 -0.121 -13.43 1 95 85 SER A C 1
ATOM 648 O O . SER A 1 85 ? -1.98 -0.076 -12.859 1 95 85 SER A O 1
ATOM 650 N N . LYS A 1 86 ? -4.203 0.375 -12.906 1 94.19 86 LYS A N 1
ATOM 651 C CA . LYS A 1 86 ? -4.176 0.999 -11.586 1 94.19 86 LYS A CA 1
ATOM 652 C C . LYS A 1 86 ? -3.854 -0.023 -10.5 1 94.19 86 LYS A C 1
ATOM 654 O O . LYS A 1 86 ? -3.025 0.235 -9.625 1 94.19 86 LYS A O 1
ATOM 659 N N . ASP A 1 87 ? -4.426 -1.202 -10.648 1 95.12 87 ASP A N 1
ATOM 660 C CA . ASP A 1 87 ? -4.129 -2.285 -9.711 1 95.12 87 ASP A CA 1
ATOM 661 C C . ASP A 1 87 ? -2.658 -2.688 -9.789 1 95.12 87 ASP A C 1
ATOM 663 O O . ASP A 1 87 ? -2.012 -2.893 -8.758 1 95.12 87 ASP A O 1
ATOM 667 N N . LEU A 1 88 ? -2.203 -2.793 -11.047 1 96.62 88 LEU A N 1
ATOM 668 C CA . LEU A 1 88 ? -0.825 -3.221 -11.266 1 96.62 88 LEU A CA 1
ATOM 669 C C . LEU A 1 88 ? 0.156 -2.238 -10.633 1 96.62 88 LEU A C 1
ATOM 671 O O . LEU A 1 88 ? 1.099 -2.648 -9.953 1 96.62 88 LEU A O 1
ATOM 675 N N . MET A 1 89 ? -0.102 -0.956 -10.828 1 94 89 MET A N 1
ATOM 676 C CA . MET A 1 89 ? 0.793 0.062 -10.281 1 94 89 MET A CA 1
ATOM 677 C C . MET A 1 89 ? 0.745 0.07 -8.758 1 94 89 MET A C 1
ATOM 679 O O . MET A 1 89 ? 1.775 0.229 -8.102 1 94 89 MET A O 1
ATOM 683 N N . PHE A 1 90 ? -0.386 -0.135 -8.195 1 95 90 PHE A N 1
ATOM 684 C CA . PHE A 1 90 ? -0.539 -0.207 -6.746 1 95 90 PHE A CA 1
ATOM 685 C C . PHE A 1 90 ? 0.274 -1.361 -6.172 1 95 90 PHE A C 1
ATOM 687 O O . PHE A 1 90 ? 1.009 -1.188 -5.199 1 95 90 PHE A O 1
ATOM 694 N N . LEU A 1 91 ? 0.073 -2.529 -6.801 1 97.75 91 LEU A N 1
ATOM 695 C CA . LEU A 1 91 ? 0.73 -3.732 -6.301 1 97.75 91 LEU A CA 1
ATOM 696 C C . LEU A 1 91 ? 2.246 -3.611 -6.414 1 97.75 91 LEU A C 1
ATOM 698 O O . LEU A 1 91 ? 2.975 -4.016 -5.508 1 97.75 91 LEU A O 1
ATOM 702 N N . LYS A 1 92 ? 2.77 -3.043 -7.512 1 96.62 92 LYS A N 1
ATOM 703 C CA . LYS A 1 92 ? 4.207 -2.863 -7.691 1 96.62 92 LYS A CA 1
ATOM 704 C C . LYS A 1 92 ? 4.785 -1.943 -6.621 1 96.62 92 LYS A C 1
ATOM 706 O O . LYS A 1 92 ? 5.816 -2.254 -6.02 1 96.62 92 LYS A O 1
ATOM 711 N N . ARG A 1 93 ? 4.055 -0.904 -6.41 1 93.44 93 ARG A N 1
ATOM 712 C CA . ARG A 1 93 ? 4.527 0.077 -5.438 1 93.44 93 ARG A CA 1
ATOM 713 C C . ARG A 1 93 ? 4.574 -0.52 -4.035 1 93.44 93 ARG A C 1
ATOM 715 O O . ARG A 1 93 ? 5.551 -0.327 -3.307 1 93.44 93 ARG A O 1
ATOM 722 N N . TYR A 1 94 ? 3.58 -1.266 -3.668 1 95.75 94 TYR A N 1
ATOM 723 C CA . TYR A 1 94 ? 3.518 -1.812 -2.318 1 95.75 94 TYR A CA 1
ATOM 724 C C . TYR A 1 94 ? 4.473 -2.988 -2.16 1 95.75 94 TYR A C 1
ATOM 726 O O . TYR A 1 94 ? 5.043 -3.191 -1.086 1 95.75 94 TYR A O 1
ATOM 734 N N . ALA A 1 95 ? 4.617 -3.723 -3.18 1 95.38 95 ALA A N 1
ATOM 735 C CA . ALA A 1 95 ? 5.516 -4.875 -3.135 1 95.38 95 ALA A CA 1
ATOM 736 C C . ALA A 1 95 ? 6.961 -4.434 -2.916 1 95.38 95 ALA A C 1
ATOM 738 O O . ALA A 1 95 ? 7.742 -5.137 -2.271 1 95.38 95 ALA A O 1
ATOM 739 N N . GLY A 1 96 ? 7.281 -3.281 -3.498 1 92.75 96 GLY A N 1
ATOM 740 C CA . GLY A 1 96 ? 8.648 -2.807 -3.377 1 92.75 96 GLY A CA 1
ATOM 741 C C . GLY A 1 96 ? 9.641 -3.619 -4.191 1 92.75 96 GLY A C 1
ATOM 742 O O . GLY A 1 96 ? 9.32 -4.066 -5.293 1 92.75 96 GLY A O 1
ATOM 743 N N . GLY A 1 97 ? 10.836 -3.732 -3.658 1 92.31 97 GLY A N 1
ATOM 744 C CA . GLY A 1 97 ? 11.922 -4.359 -4.402 1 92.31 97 GLY A CA 1
ATOM 745 C C . GLY A 1 97 ? 11.859 -5.875 -4.375 1 92.31 97 GLY A C 1
ATOM 746 O O . GLY A 1 97 ? 12.383 -6.535 -5.277 1 92.31 97 GLY A O 1
ATOM 747 N N . ALA A 1 98 ? 11.188 -6.402 -3.424 1 94.81 98 ALA A N 1
ATOM 748 C CA . ALA A 1 98 ? 11.133 -7.852 -3.27 1 94.81 98 ALA A CA 1
ATOM 749 C C . ALA A 1 98 ? 10.195 -8.477 -4.301 1 94.81 98 ALA A C 1
ATOM 751 O O . ALA A 1 98 ? 9.156 -7.906 -4.633 1 94.81 98 ALA A O 1
ATOM 752 N N . LYS A 1 99 ? 10.547 -9.68 -4.762 1 98.25 99 LYS A N 1
ATOM 753 C CA . LYS A 1 99 ? 9.719 -10.422 -5.707 1 98.25 99 LYS A CA 1
ATOM 754 C C . LYS A 1 99 ? 8.531 -11.078 -5.008 1 98.25 99 LYS A C 1
ATOM 756 O O . LYS A 1 99 ? 8.688 -11.688 -3.949 1 98.25 99 LYS A O 1
ATOM 761 N N . HIS A 1 100 ? 7.344 -10.938 -5.633 1 98.88 100 HIS A N 1
ATOM 762 C CA . HIS A 1 100 ? 6.109 -11.508 -5.098 1 98.88 100 HIS A CA 1
ATOM 763 C C . HIS A 1 100 ? 5.367 -12.312 -6.16 1 98.88 100 HIS A C 1
ATOM 765 O O . HIS A 1 100 ? 5.082 -11.797 -7.246 1 98.88 100 HIS A O 1
ATOM 771 N N . TRP A 1 101 ? 5.035 -13.531 -5.766 1 98.81 101 TRP A N 1
ATOM 772 C CA . TRP A 1 101 ? 4.172 -14.312 -6.648 1 98.81 101 TRP A CA 1
ATOM 773 C C . TRP A 1 101 ? 2.854 -13.594 -6.895 1 98.81 101 TRP A C 1
ATOM 775 O O . TRP A 1 101 ? 2.27 -13.016 -5.977 1 98.81 101 TRP A O 1
ATOM 785 N N . ILE A 1 102 ? 2.385 -13.648 -8.141 1 98.81 102 ILE A N 1
ATOM 786 C CA . ILE A 1 102 ? 1.014 -13.297 -8.492 1 98.81 102 ILE A CA 1
ATOM 787 C C . ILE A 1 102 ? 0.327 -14.5 -9.141 1 98.81 102 ILE A C 1
ATOM 789 O O . ILE A 1 102 ? 0.964 -15.523 -9.391 1 98.81 102 ILE A O 1
ATOM 793 N N . GLY A 1 103 ? -0.93 -14.406 -9.461 1 98.44 103 GLY A N 1
ATOM 794 C CA . GLY A 1 103 ? -1.758 -15.555 -9.781 1 98.44 103 GLY A CA 1
ATOM 795 C C . GLY A 1 103 ? -1.485 -16.125 -11.164 1 98.44 103 GLY A C 1
ATOM 796 O O . GLY A 1 103 ? -1.904 -17.234 -11.477 1 98.44 103 GLY A O 1
ATOM 797 N N . LEU A 1 104 ? -0.702 -15.492 -11.945 1 97 104 LEU A N 1
ATOM 798 C CA . LEU A 1 104 ? -0.501 -15.914 -13.328 1 97 104 LEU A CA 1
ATOM 799 C C . LEU A 1 104 ? 0.449 -17.109 -13.398 1 97 104 LEU A C 1
ATOM 801 O O . LEU A 1 104 ? 1.526 -17.078 -12.805 1 97 104 LEU A O 1
ATOM 805 N N . ARG A 1 105 ? 0.002 -18.078 -14.141 1 95.81 105 ARG A N 1
ATOM 806 C CA . ARG A 1 105 ? 0.807 -19.266 -14.344 1 95.81 105 ARG A CA 1
ATOM 807 C C . ARG A 1 105 ? 0.625 -19.812 -15.758 1 95.81 105 ARG A C 1
ATOM 809 O O . ARG A 1 105 ? -0.453 -19.703 -16.344 1 95.81 105 ARG A O 1
ATOM 816 N N . ASN A 1 106 ? 1.743 -20.188 -16.281 1 92.44 106 ASN A N 1
ATOM 817 C CA . ASN A 1 106 ? 1.74 -20.812 -17.594 1 92.44 106 ASN A CA 1
ATOM 818 C C . ASN A 1 106 ? 1.77 -22.328 -17.5 1 92.44 106 ASN A C 1
ATOM 820 O O . ASN A 1 106 ? 2.76 -22.906 -17.047 1 92.44 106 ASN A O 1
ATOM 824 N N . GLU A 1 107 ? 0.607 -22.875 -17.578 1 75.38 107 GLU A N 1
ATOM 825 C CA . GLU A 1 107 ? 0.543 -24.344 -17.547 1 75.38 107 GLU A CA 1
ATOM 826 C C . GLU A 1 107 ? 0.954 -24.938 -18.891 1 75.38 107 GLU A C 1
ATOM 828 O O . GLU A 1 107 ? 1.42 -24.219 -19.781 1 75.38 107 GLU A O 1
ATOM 833 N N . VAL A 1 108 ? 0.168 -26.062 -19.141 1 63.5 108 VAL A N 1
ATOM 834 C CA . VAL A 1 108 ? 0.399 -26.922 -20.297 1 63.5 108 VAL A CA 1
ATOM 835 C C . VAL A 1 108 ? 0.075 -26.156 -21.578 1 63.5 108 VAL A C 1
ATOM 837 O O . VAL A 1 108 ? -0.993 -25.547 -21.703 1 63.5 108 VAL A O 1
ATOM 840 N N . ASN A 1 109 ? 1.083 -25.906 -22.516 1 65.38 109 ASN A N 1
ATOM 841 C CA . ASN A 1 109 ? 1.026 -25.406 -23.875 1 65.38 109 ASN A CA 1
ATOM 842 C C . ASN A 1 109 ? 1.284 -23.906 -23.938 1 65.38 109 ASN A C 1
ATOM 844 O O . ASN A 1 109 ? 0.958 -23.25 -24.938 1 65.38 109 ASN A O 1
ATOM 848 N N . GLU A 1 110 ? 1.588 -23.281 -22.922 1 74.56 110 GLU A N 1
ATOM 849 C CA . GLU A 1 110 ? 2.234 -21.969 -22.953 1 74.56 110 GLU A CA 1
ATOM 850 C C . GLU A 1 110 ? 1.206 -20.844 -22.875 1 74.56 110 GLU A C 1
ATOM 852 O O . GLU A 1 110 ? 1.367 -19.797 -23.531 1 74.56 110 GLU A O 1
ATOM 857 N N . THR A 1 111 ? -0.014 -21.219 -22.391 1 89.25 111 THR A N 1
ATOM 858 C CA . THR A 1 111 ? -0.944 -20.109 -22.219 1 89.25 111 THR A CA 1
ATOM 859 C C . THR A 1 111 ? -0.997 -19.672 -20.75 1 89.25 111 THR A C 1
ATOM 861 O O . THR A 1 111 ? -1.16 -20.5 -19.859 1 89.25 111 THR A O 1
ATOM 864 N N . TRP A 1 112 ? -0.847 -18.406 -20.594 1 94.44 112 TRP A N 1
ATOM 865 C CA . TRP A 1 112 ? -0.927 -17.859 -19.25 1 94.44 112 TRP A CA 1
ATOM 866 C C . TRP A 1 112 ? -2.377 -17.75 -18.781 1 94.44 112 TRP A C 1
ATOM 868 O O . TRP A 1 112 ? -3.238 -17.266 -19.516 1 94.44 112 TRP A O 1
ATOM 878 N N . LYS A 1 113 ? -2.582 -18.203 -17.516 1 94.19 113 LYS A N 1
ATOM 879 C CA . LYS A 1 113 ? -3.934 -18.188 -16.969 1 94.19 113 LYS A CA 1
ATOM 880 C C . LYS A 1 113 ? -3.945 -17.656 -15.547 1 94.19 113 LYS A C 1
ATOM 882 O O . LYS A 1 113 ? -3 -17.891 -14.781 1 94.19 113 LYS A O 1
ATOM 887 N N . TRP A 1 114 ? -5.098 -17.031 -15.258 1 95.19 114 TRP A N 1
ATOM 888 C CA . TRP A 1 114 ? -5.367 -16.641 -13.883 1 95.19 114 TRP A CA 1
ATOM 889 C C . TRP A 1 114 ? -5.902 -17.812 -13.07 1 95.19 114 TRP A C 1
ATOM 891 O O . TRP A 1 114 ? -6.297 -18.828 -13.633 1 95.19 114 TRP A O 1
ATOM 901 N N . PRO A 1 115 ? -5.926 -17.625 -11.703 1 92.12 115 PRO A N 1
ATOM 902 C CA . PRO A 1 115 ? -6.398 -18.734 -10.867 1 92.12 115 PRO A CA 1
ATOM 903 C C . PRO A 1 115 ? -7.844 -19.125 -11.172 1 92.12 115 PRO A C 1
ATOM 905 O O . PRO A 1 115 ? -8.234 -20.266 -10.945 1 92.12 115 PRO A O 1
ATOM 908 N N . ASN A 1 116 ? -8.562 -18.203 -11.656 1 87.69 116 ASN A N 1
ATOM 909 C CA . ASN A 1 116 ? -9.953 -18.5 -11.977 1 87.69 116 ASN A CA 1
ATOM 910 C C . ASN A 1 116 ? -10.086 -19.172 -13.344 1 87.69 116 ASN A C 1
ATOM 912 O O . ASN A 1 116 ? -11.195 -19.453 -13.797 1 87.69 116 ASN A O 1
ATOM 916 N N . GLY A 1 117 ? -9.008 -19.328 -14.016 1 89.44 117 GLY A N 1
ATOM 917 C CA . GLY A 1 117 ? -9.016 -20.062 -15.273 1 89.44 117 GLY A CA 1
ATOM 918 C C . GLY A 1 117 ? -9.047 -19.156 -16.484 1 89.44 117 GLY A C 1
ATOM 919 O O . GLY A 1 117 ? -8.844 -19.625 -17.609 1 89.44 117 GLY A O 1
ATOM 920 N N . ARG A 1 118 ? -9.227 -17.938 -16.234 1 92.06 118 ARG A N 1
ATOM 921 C CA . ARG A 1 118 ? -9.281 -17.016 -17.359 1 92.06 118 ARG A CA 1
ATOM 922 C C . ARG A 1 118 ? -7.898 -16.828 -17.984 1 92.06 118 ARG A C 1
ATOM 924 O O . ARG A 1 118 ? -6.898 -16.734 -17.266 1 92.06 118 ARG A O 1
ATOM 931 N N . THR A 1 119 ? -7.898 -16.797 -19.344 1 93.75 119 THR A N 1
ATOM 932 C CA . THR A 1 119 ? -6.648 -16.594 -20.062 1 93.75 119 THR A CA 1
ATOM 933 C C . THR A 1 119 ? -6.191 -15.141 -19.938 1 93.75 119 THR A C 1
ATOM 935 O O . THR A 1 119 ? -7.004 -14.211 -20.047 1 93.75 119 THR A O 1
ATOM 938 N N . PHE A 1 120 ? -4.93 -15.023 -19.734 1 95.19 120 PHE A N 1
ATOM 939 C CA . PHE A 1 120 ? -4.344 -13.688 -19.719 1 95.19 120 PHE A CA 1
ATOM 940 C C . PHE A 1 120 ? -4.316 -13.086 -21.125 1 95.19 120 PHE A C 1
ATOM 942 O O . PHE A 1 120 ? -3.871 -13.734 -22.062 1 95.19 120 PHE A O 1
ATOM 949 N N . ASN A 1 121 ? -4.758 -11.844 -21.25 1 93.94 121 ASN A N 1
ATOM 950 C CA . ASN A 1 121 ? -4.859 -11.234 -22.562 1 93.94 121 ASN A CA 1
ATOM 951 C C . ASN A 1 121 ? -3.627 -10.398 -22.891 1 93.94 121 ASN A C 1
ATOM 953 O O . ASN A 1 121 ? -3.664 -9.562 -23.797 1 93.94 121 ASN A O 1
ATOM 957 N N . ASN A 1 122 ? -2.627 -10.5 -22.141 1 92.56 122 ASN A N 1
ATOM 958 C CA . ASN A 1 122 ? -1.325 -9.891 -22.391 1 92.56 122 ASN A CA 1
ATOM 959 C C . ASN A 1 122 ? -1.406 -8.367 -22.359 1 92.56 122 ASN A C 1
ATOM 961 O O . ASN A 1 122 ? -0.729 -7.691 -23.141 1 92.56 122 ASN A O 1
ATOM 965 N N . TRP A 1 123 ? -2.326 -7.809 -21.531 1 94.06 123 TRP A N 1
ATOM 966 C CA . TRP A 1 123 ? -2.486 -6.355 -21.516 1 94.06 123 TRP A CA 1
ATOM 967 C C . TRP A 1 123 ? -1.289 -5.688 -20.844 1 94.06 123 TRP A C 1
ATOM 969 O O . TRP A 1 123 ? -1.12 -4.469 -20.938 1 94.06 123 TRP A O 1
ATOM 979 N N . PHE A 1 124 ? -0.477 -6.391 -20.141 1 94.12 124 PHE A N 1
ATOM 980 C CA . PHE A 1 124 ? 0.807 -5.895 -19.656 1 94.12 124 PHE A CA 1
ATOM 981 C C . PHE A 1 124 ? 1.938 -6.836 -20.062 1 94.12 124 PHE A C 1
ATOM 983 O O . PHE A 1 124 ? 1.697 -8 -20.391 1 94.12 124 PHE A O 1
ATOM 990 N N . ASN A 1 125 ? 3.107 -6.289 -19.953 1 92.06 125 ASN A N 1
ATOM 991 C CA . ASN A 1 125 ? 4.277 -7.047 -20.391 1 92.06 125 ASN A CA 1
ATOM 992 C C . ASN A 1 125 ? 4.801 -7.953 -19.266 1 92.06 125 ASN A C 1
ATOM 994 O O . ASN A 1 125 ? 4.898 -7.531 -18.125 1 92.06 125 ASN A O 1
ATOM 998 N N . MET A 1 126 ? 4.98 -9.211 -19.547 1 91 126 MET A N 1
ATOM 999 C CA . MET A 1 126 ? 5.609 -10.172 -18.656 1 91 126 MET A CA 1
ATOM 1000 C C . MET A 1 126 ? 6.859 -10.773 -19.281 1 91 126 MET A C 1
ATOM 1002 O O . MET A 1 126 ? 6.809 -11.281 -20.406 1 91 126 MET A O 1
ATOM 1006 N N . THR A 1 127 ? 7.934 -10.617 -18.609 1 93.44 127 THR A N 1
ATOM 1007 C CA . THR A 1 127 ? 9.195 -11.141 -19.109 1 93.44 127 THR A CA 1
ATOM 1008 C C . THR A 1 127 ? 9.508 -12.5 -18.5 1 93.44 127 THR A C 1
ATOM 1010 O O . THR A 1 127 ? 8.758 -12.984 -17.656 1 93.44 127 THR A O 1
ATOM 1013 N N . GLY A 1 128 ? 10.562 -13.133 -19 1 91.31 128 GLY A N 1
ATOM 1014 C CA . GLY A 1 128 ? 10.961 -14.438 -18.5 1 91.31 128 GLY A CA 1
ATOM 1015 C C . GLY A 1 128 ? 10.367 -15.586 -19.281 1 91.31 128 GLY A C 1
ATOM 1016 O O . GLY A 1 128 ? 9.438 -15.391 -20.078 1 91.31 128 GLY A O 1
ATOM 1017 N N . SER A 1 129 ? 10.891 -16.781 -19.094 1 91.69 129 SER A N 1
ATOM 1018 C CA . SER A 1 129 ? 10.453 -17.938 -19.859 1 91.69 129 SER A CA 1
ATOM 1019 C C . SER A 1 129 ? 10 -19.078 -18.953 1 91.69 129 SER A C 1
ATOM 1021 O O . SER A 1 129 ? 9.727 -20.188 -19.406 1 91.69 129 SER A O 1
ATOM 1023 N N . GLU A 1 130 ? 9.828 -18.703 -17.641 1 95.06 130 GLU A N 1
ATOM 1024 C CA . GLU A 1 130 ? 9.414 -19.719 -16.688 1 95.06 130 GLU A CA 1
ATOM 1025 C C . GLU A 1 130 ? 7.895 -19.781 -16.562 1 95.06 130 GLU A C 1
ATOM 1027 O O . GLU A 1 130 ? 7.18 -19.219 -17.391 1 95.06 130 GLU A O 1
ATOM 1032 N N . LYS A 1 131 ? 7.395 -20.516 -15.609 1 95.69 131 LYS A N 1
ATOM 1033 C CA . LYS A 1 131 ? 5.984 -20.891 -15.664 1 95.69 131 LYS A CA 1
ATOM 1034 C C . LYS A 1 131 ? 5.16 -20.094 -14.664 1 95.69 131 LYS A C 1
ATOM 1036 O O . LYS A 1 131 ? 3.932 -20.031 -14.758 1 95.69 131 LYS A O 1
ATOM 1041 N N . CYS A 1 132 ? 5.777 -19.531 -13.68 1 97.5 132 CYS A N 1
ATOM 1042 C CA . CYS A 1 132 ? 5.043 -18.828 -12.633 1 97.5 132 CYS A CA 1
ATOM 1043 C C . CYS A 1 132 ? 5.441 -17.359 -12.586 1 97.5 132 CYS A C 1
ATOM 1045 O O . CYS A 1 132 ? 6.625 -17.031 -12.641 1 97.5 132 CYS A O 1
ATOM 1047 N N . ALA A 1 133 ? 4.426 -16.5 -12.469 1 98.19 133 ALA A N 1
ATOM 1048 C CA . ALA A 1 133 ? 4.676 -15.055 -12.578 1 98.19 133 ALA A CA 1
ATOM 1049 C C . ALA A 1 133 ? 4.863 -14.422 -11.203 1 98.19 133 ALA A C 1
ATOM 1051 O O . ALA A 1 133 ? 4.234 -14.836 -10.234 1 98.19 133 ALA A O 1
ATOM 1052 N N . PHE A 1 134 ? 5.77 -13.469 -11.164 1 98.69 134 PHE A N 1
ATOM 1053 C CA . PHE A 1 134 ? 5.98 -12.633 -9.984 1 98.69 134 PHE A CA 1
ATOM 1054 C C . PHE A 1 134 ? 6.09 -11.164 -10.375 1 98.69 134 PHE A C 1
ATOM 1056 O O . PHE A 1 134 ? 6.219 -10.836 -11.555 1 98.69 134 PHE A O 1
ATOM 1063 N N . LEU A 1 135 ? 5.93 -10.258 -9.438 1 98.12 135 LEU A N 1
ATOM 1064 C CA . LEU A 1 135 ? 6.16 -8.844 -9.695 1 98.12 135 LEU A CA 1
ATOM 1065 C C . LEU A 1 135 ? 7.004 -8.219 -8.594 1 98.12 135 LEU A C 1
ATOM 1067 O O . LEU A 1 135 ? 7.117 -8.773 -7.5 1 98.12 135 LEU A O 1
ATOM 1071 N N . ASN A 1 136 ? 7.656 -7.246 -8.883 1 95.75 136 ASN A N 1
ATOM 1072 C CA . ASN A 1 136 ? 8.297 -6.324 -7.949 1 95.75 136 ASN A CA 1
ATOM 1073 C C . ASN A 1 136 ? 8.062 -4.867 -8.344 1 95.75 136 ASN A C 1
ATOM 1075 O O . ASN A 1 136 ? 7.148 -4.574 -9.125 1 95.75 136 ASN A O 1
ATOM 1079 N N . LEU A 1 137 ? 8.75 -3.996 -7.797 1 92.12 137 LEU A N 1
ATOM 1080 C CA . LEU A 1 137 ? 8.555 -2.568 -8.023 1 92.12 137 LEU A CA 1
ATOM 1081 C C . LEU A 1 137 ? 8.625 -2.24 -9.508 1 92.12 137 LEU A C 1
ATOM 1083 O O . LEU A 1 137 ? 7.828 -1.445 -10.016 1 92.12 137 LEU A O 1
ATOM 1087 N N . THR A 1 138 ? 9.445 -2.896 -10.289 1 91.12 138 THR A N 1
ATOM 1088 C CA . THR A 1 138 ? 9.758 -2.449 -11.641 1 91.12 138 THR A CA 1
ATOM 1089 C C . THR A 1 138 ? 9.086 -3.348 -12.68 1 91.12 138 THR A C 1
ATOM 1091 O O . THR A 1 138 ? 8.641 -2.871 -13.727 1 91.12 138 THR A O 1
ATOM 1094 N N . ASP A 1 139 ? 8.969 -4.656 -12.352 1 89.88 139 ASP A N 1
ATOM 1095 C CA . ASP A 1 139 ? 8.664 -5.547 -13.469 1 89.88 139 ASP A CA 1
ATOM 1096 C C . ASP A 1 139 ? 7.684 -6.637 -13.047 1 89.88 139 ASP A C 1
ATOM 1098 O O . ASP A 1 139 ? 7.5 -6.891 -11.859 1 89.88 139 ASP A O 1
ATOM 1102 N N . VAL A 1 140 ? 7.023 -7.168 -14.133 1 97.38 140 VAL A N 1
ATOM 1103 C CA . VAL A 1 140 ? 6.367 -8.469 -14.047 1 97.38 140 VAL A CA 1
ATOM 1104 C C . VAL A 1 140 ? 7.16 -9.5 -14.844 1 97.38 140 VAL A C 1
ATOM 1106 O O . VAL A 1 140 ? 7.461 -9.289 -16.016 1 97.38 140 VAL A O 1
ATOM 1109 N N . SER A 1 141 ? 7.535 -10.531 -14.211 1 97.5 141 SER A N 1
ATOM 1110 C CA . SER A 1 141 ? 8.359 -11.555 -14.844 1 97.5 141 SER A CA 1
ATOM 1111 C C . SER A 1 141 ? 7.949 -12.953 -14.383 1 97.5 141 SER A C 1
ATOM 1113 O O . SER A 1 141 ? 6.906 -13.125 -13.75 1 97.5 141 SER A O 1
ATOM 1115 N N . SER A 1 142 ? 8.688 -13.984 -14.867 1 96.56 142 SER A N 1
ATOM 1116 C CA . SER A 1 142 ? 8.375 -15.367 -14.508 1 96.56 142 SER A CA 1
ATOM 1117 C C . SER A 1 142 ? 9.586 -16.062 -13.898 1 96.56 142 SER A C 1
ATOM 1119 O O . SER A 1 142 ? 10.727 -15.664 -14.141 1 96.56 1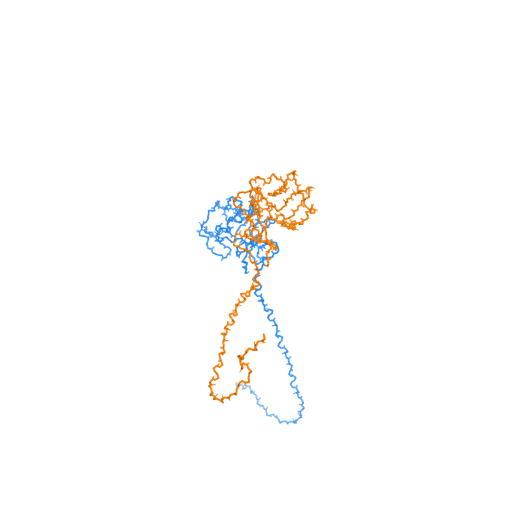42 SER A O 1
ATOM 1121 N N . ALA A 1 143 ? 9.281 -17 -13.039 1 97 143 ALA A N 1
ATOM 1122 C CA . ALA A 1 143 ? 10.32 -17.797 -12.391 1 97 143 ALA A CA 1
ATOM 1123 C C . ALA A 1 143 ? 9.867 -19.25 -12.211 1 97 143 ALA A C 1
ATOM 1125 O O . ALA A 1 143 ? 8.695 -19.578 -12.438 1 97 143 ALA A O 1
ATOM 1126 N N . ASP A 1 144 ? 10.906 -20.109 -11.898 1 97.44 144 ASP A N 1
ATOM 1127 C CA . ASP A 1 144 ? 10.57 -21.469 -11.523 1 97.44 144 ASP A CA 1
ATOM 1128 C C . ASP A 1 144 ? 9.578 -21.5 -10.367 1 97.44 144 ASP A C 1
ATOM 1130 O O . ASP A 1 144 ? 9.797 -20.859 -9.344 1 97.44 144 ASP A O 1
ATOM 1134 N N . CYS A 1 145 ? 8.539 -22.25 -10.5 1 97.88 145 CYS A N 1
ATOM 1135 C CA . CYS A 1 145 ? 7.426 -22.266 -9.547 1 97.88 145 CYS A CA 1
ATOM 1136 C C . CYS A 1 145 ? 7.879 -22.781 -8.188 1 97.88 145 CYS A C 1
ATOM 1138 O O . CYS A 1 145 ? 7.188 -22.594 -7.188 1 97.88 145 CYS A O 1
ATOM 1140 N N . GLU A 1 146 ? 9.031 -23.422 -8.156 1 98.44 146 GLU A N 1
ATOM 1141 C CA . GLU A 1 146 ? 9.492 -24.047 -6.922 1 98.44 146 GLU A CA 1
ATOM 1142 C C . GLU A 1 146 ? 10.359 -23.094 -6.109 1 98.44 146 GLU A C 1
ATOM 1144 O O . GLU A 1 146 ? 10.766 -23.422 -4.988 1 98.44 146 GLU A O 1
ATOM 1149 N N . LYS A 1 147 ? 10.617 -21.938 -6.715 1 98.62 147 LYS A N 1
ATOM 1150 C CA . LYS A 1 147 ? 11.383 -20.953 -5.965 1 98.62 147 LYS A CA 1
ATOM 1151 C C . LYS A 1 147 ? 10.57 -20.406 -4.785 1 98.62 147 LYS A C 1
ATOM 1153 O O . LYS A 1 147 ? 9.344 -20.312 -4.859 1 98.62 147 LYS A O 1
ATOM 1158 N N . ASN A 1 148 ? 11.297 -20.047 -3.732 1 98.88 148 ASN A N 1
ATOM 1159 C CA . ASN A 1 148 ? 10.648 -19.422 -2.584 1 98.88 148 ASN A CA 1
ATOM 1160 C C . ASN A 1 148 ? 10.625 -17.906 -2.715 1 98.88 148 ASN A C 1
ATOM 1162 O O . ASN A 1 148 ? 11.672 -17.25 -2.629 1 98.88 148 ASN A O 1
ATOM 1166 N N . LEU A 1 149 ? 9.445 -17.312 -2.934 1 98.88 149 LEU A N 1
ATOM 1167 C CA . LEU A 1 149 ? 9.234 -15.867 -3.02 1 98.88 149 LEU A CA 1
ATO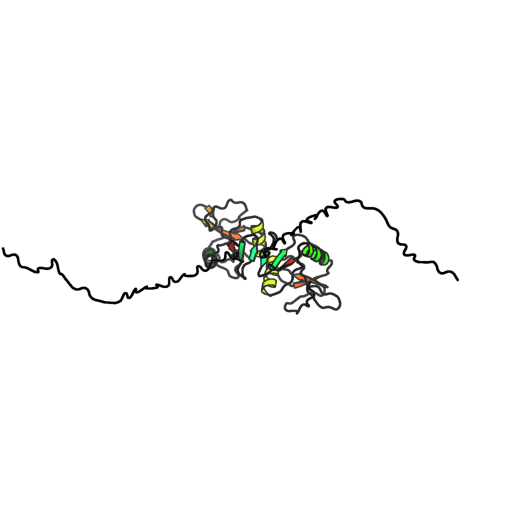M 1168 C C . LEU A 1 149 ? 8.109 -15.43 -2.092 1 98.88 149 LEU A C 1
ATOM 1170 O O . LEU A 1 149 ? 7.332 -16.266 -1.612 1 98.88 149 LEU A O 1
ATOM 1174 N N . HIS A 1 150 ? 8.086 -14.141 -1.752 1 98.81 150 HIS A N 1
ATOM 1175 C CA . HIS A 1 150 ? 6.879 -13.586 -1.155 1 98.81 150 HIS A CA 1
ATOM 1176 C C . HIS A 1 150 ? 5.684 -13.742 -2.088 1 98.81 150 HIS A C 1
ATOM 1178 O O . HIS A 1 150 ? 5.84 -14.148 -3.242 1 98.81 150 HIS A O 1
ATOM 1184 N N . TRP A 1 151 ? 4.488 -13.523 -1.544 1 98.88 151 TRP A N 1
ATOM 1185 C CA . TRP A 1 151 ? 3.328 -13.625 -2.422 1 98.88 151 TRP A CA 1
ATOM 1186 C C . TRP A 1 151 ? 2.271 -12.594 -2.047 1 98.88 151 TRP A C 1
ATOM 1188 O O . TRP A 1 151 ? 2.297 -12.039 -0.943 1 98.88 151 TRP A O 1
ATOM 1198 N N . ILE A 1 152 ? 1.423 -12.273 -3.006 1 98.88 152 ILE A N 1
ATOM 1199 C CA . ILE A 1 152 ? 0.282 -11.383 -2.824 1 98.88 152 ILE A CA 1
ATOM 1200 C C . ILE A 1 152 ? -1.016 -12.156 -3.051 1 98.88 152 ILE A C 1
ATOM 1202 O O . ILE A 1 152 ? -1.161 -12.859 -4.055 1 98.88 152 ILE A O 1
ATOM 1206 N N . CYS A 1 153 ? -1.932 -11.969 -2.123 1 98.75 153 CYS A N 1
ATOM 1207 C CA . CYS A 1 153 ? -3.283 -12.492 -2.295 1 98.75 153 CYS A CA 1
ATOM 1208 C C . CYS A 1 153 ? -4.254 -11.383 -2.684 1 98.75 153 CYS A C 1
ATOM 1210 O O . CYS A 1 153 ? -4.043 -10.219 -2.336 1 98.75 153 CYS A O 1
ATOM 1212 N N . SER A 1 154 ? -5.277 -11.781 -3.369 1 98.06 154 SER A N 1
ATOM 1213 C CA . SER A 1 154 ? -6.367 -10.844 -3.615 1 98.06 154 SER A CA 1
ATOM 1214 C C . SER A 1 154 ? -7.723 -11.531 -3.492 1 98.06 154 SER A C 1
ATOM 1216 O O . SER A 1 154 ? -7.852 -12.727 -3.775 1 98.06 154 SER A O 1
ATOM 1218 N N . LYS A 1 155 ? -8.695 -10.797 -3.055 1 96.75 155 LYS A N 1
ATOM 1219 C CA . LYS A 1 155 ? -10.109 -11.172 -3.051 1 96.75 155 LYS A CA 1
ATOM 1220 C C . LYS A 1 155 ? -11 -9.945 -3.213 1 96.75 155 LYS A C 1
ATOM 1222 O O . LYS A 1 155 ? -10.57 -8.82 -2.953 1 96.75 155 LYS A O 1
ATOM 1227 N N . SER A 1 156 ? -12.203 -10.172 -3.711 1 92.81 156 SER A N 1
ATOM 1228 C CA . SER A 1 156 ? -13.141 -9.07 -3.898 1 92.81 156 SER A CA 1
ATOM 1229 C C . SER A 1 156 ? -13.562 -8.469 -2.561 1 92.81 156 SER A C 1
ATOM 1231 O O . SER A 1 156 ? -13.766 -9.195 -1.586 1 92.81 156 SER A O 1
ATOM 1233 N N . SER A 1 157 ? -13.531 -7.082 -2.594 1 84.75 157 SER A N 1
ATOM 1234 C CA . SER A 1 157 ? -14.023 -6.395 -1.405 1 84.75 157 SER A CA 1
ATOM 1235 C C . SER A 1 157 ? -15.516 -6.105 -1.514 1 84.75 157 SER A C 1
ATOM 1237 O O . SER A 1 157 ? -16.016 -5.766 -2.59 1 84.75 157 SER A O 1
ATOM 1239 N N . ARG A 1 158 ? -16.5 -6.91 -1.263 1 66.38 158 ARG A N 1
ATOM 1240 C CA . ARG A 1 158 ? -17.938 -6.668 -1.369 1 66.38 158 ARG A CA 1
ATOM 1241 C C . ARG A 1 158 ? -18.328 -5.359 -0.686 1 66.38 158 ARG A C 1
ATOM 1243 O O . ARG A 1 158 ? -17.656 -4.918 0.247 1 66.38 158 ARG A O 1
ATOM 1250 N N . MET B 1 1 ? -59.125 77.562 22.703 1 18.59 1 MET B N 1
ATOM 1251 C CA . MET B 1 1 ? -60.375 77 23.203 1 18.59 1 MET B CA 1
ATOM 1252 C C . MET B 1 1 ? -60.812 75.75 22.391 1 18.59 1 MET B C 1
ATOM 1254 O O . MET B 1 1 ? -61.062 74.688 22.938 1 18.59 1 MET B O 1
ATOM 1258 N N . ASN B 1 2 ? -61.375 75.938 21.047 1 19.17 2 ASN B N 1
ATOM 1259 C CA . ASN B 1 2 ? -62.562 75.125 20.703 1 19.17 2 ASN B CA 1
ATOM 1260 C C . ASN B 1 2 ? -62.156 73.75 20.172 1 19.17 2 ASN B C 1
ATOM 1262 O O . ASN B 1 2 ? -61.094 73.562 19.578 1 19.17 2 ASN B O 1
ATOM 1266 N N . SER B 1 3 ? -63.031 72.562 20.266 1 22.61 3 SER B N 1
ATOM 1267 C CA . SER B 1 3 ? -62.938 71.125 20.5 1 22.61 3 SER B CA 1
ATOM 1268 C C . SER B 1 3 ? -63 70.312 19.203 1 22.61 3 SER B C 1
ATOM 1270 O O . SER B 1 3 ? -62.969 69.062 19.203 1 22.61 3 SER B O 1
ATOM 1272 N N . GLU B 1 4 ? -62.812 70.625 17.938 1 20.78 4 GLU B N 1
ATOM 1273 C CA . GLU B 1 4 ? -63.812 70.062 17.031 1 20.78 4 GLU B CA 1
ATOM 1274 C C . GLU B 1 4 ? -63.812 68.562 17.047 1 20.78 4 GLU B C 1
ATOM 1276 O O . GLU B 1 4 ? -62.844 67.938 17.469 1 20.78 4 GLU B O 1
ATOM 1281 N N . ASP B 1 5 ? -64.75 67.5 16.109 1 20.23 5 ASP B N 1
ATOM 1282 C CA . ASP B 1 5 ? -65.812 66.5 15.969 1 20.23 5 ASP B CA 1
ATOM 1283 C C . ASP B 1 5 ? -65.312 65.25 15.273 1 20.23 5 ASP B C 1
ATOM 1285 O O . ASP B 1 5 ? -66.125 64.375 14.891 1 20.23 5 ASP B O 1
ATOM 1289 N N . CYS B 1 6 ? -64.438 64.75 14.703 1 24.91 6 CYS B N 1
ATOM 1290 C CA . CYS B 1 6 ? -64.438 63.562 13.867 1 24.91 6 CYS B CA 1
ATOM 1291 C C . CYS B 1 6 ? -65.062 62.375 14.609 1 24.91 6 CYS B C 1
ATOM 1293 O O . CYS B 1 6 ? -64.438 61.844 15.539 1 24.91 6 CYS B O 1
ATOM 1295 N N . SER B 1 7 ? -66.5 61.969 14.867 1 23.94 7 SER B N 1
ATOM 1296 C CA . SER B 1 7 ? -67.438 61.188 15.695 1 23.94 7 SER B CA 1
ATOM 1297 C C . SER B 1 7 ? -67.562 59.75 15.211 1 23.94 7 SER B C 1
ATOM 1299 O O . SER B 1 7 ? -68.562 59.312 14.727 1 23.94 7 SER B O 1
ATOM 1301 N N . ILE B 1 8 ? -66.375 58.844 14.969 1 22.55 8 ILE B N 1
ATOM 1302 C CA . ILE B 1 8 ? -65.312 57.906 14.969 1 22.55 8 ILE B CA 1
ATOM 1303 C C . ILE B 1 8 ? -65.438 56.969 16.156 1 22.55 8 ILE B C 1
ATOM 1305 O O . ILE B 1 8 ? -64.5 56.25 16.469 1 22.55 8 ILE B O 1
ATOM 1309 N N . THR B 1 9 ? -66.562 56.812 16.969 1 21.17 9 THR B N 1
ATOM 1310 C CA . THR B 1 9 ? -67.062 55.812 17.875 1 21.17 9 THR B CA 1
ATOM 1311 C C . THR B 1 9 ? -67.5 54.562 17.094 1 21.17 9 THR B C 1
ATOM 1313 O O . THR B 1 9 ? -67.062 53.469 17.391 1 21.17 9 THR B O 1
ATOM 1316 N N . GLU B 1 10 ? -69.125 54.062 17.125 1 23.14 10 GLU B N 1
ATOM 1317 C CA . GLU B 1 10 ? -70.062 52.969 17.391 1 23.14 10 GLU B CA 1
ATOM 1318 C C . GLU B 1 10 ? -70.438 52.25 16.094 1 23.14 10 GLU B C 1
ATOM 1320 O O . GLU B 1 10 ? -71.25 51.312 16.109 1 23.14 10 GLU B O 1
ATOM 1325 N N . ASN B 1 11 ? -70 52.25 14.938 1 18.12 11 ASN B N 1
ATOM 1326 C CA . ASN B 1 11 ? -71.125 52.156 13.969 1 18.12 11 ASN B CA 1
ATOM 1327 C C . ASN B 1 11 ? -71.625 50.719 13.852 1 18.12 11 ASN B C 1
ATOM 1329 O O . ASN B 1 11 ? -70.875 49.781 14.023 1 18.12 11 ASN B O 1
ATOM 1333 N N . SER B 1 12 ? -73 50.5 13.438 1 20.84 12 SER B N 1
ATOM 1334 C CA . SER B 1 12 ? -74.188 49.625 13.477 1 20.84 12 SER B CA 1
ATOM 1335 C C . SER B 1 12 ? -73.938 48.344 12.68 1 20.84 12 SER B C 1
ATOM 1337 O O . SER B 1 12 ? -74.188 47.25 13.188 1 20.84 12 SER B O 1
ATOM 1339 N N . SER B 1 13 ? -74.562 48.25 11.359 1 19.94 13 SER B N 1
ATOM 1340 C CA . SER B 1 13 ? -75.688 47.406 10.984 1 19.94 13 SER B CA 1
ATOM 1341 C C . SER B 1 13 ? -75.188 46.062 10.484 1 19.94 13 SER B C 1
ATOM 1343 O O . SER B 1 13 ? -75.688 45.031 10.977 1 19.94 13 SER B O 1
ATOM 1345 N N . SER B 1 14 ? -75.375 45.844 9.102 1 22.75 14 SER B N 1
ATOM 1346 C CA . SER B 1 14 ? -76.188 44.875 8.352 1 22.75 14 SER B CA 1
ATOM 1347 C C . SER B 1 14 ? -75.438 43.562 8.133 1 22.75 14 SER B C 1
ATOM 1349 O O . SER B 1 14 ? -74.188 43.562 8.102 1 22.75 14 SER B O 1
ATOM 1351 N N . HIS B 1 15 ? -76.125 42.438 7.996 1 24.14 15 HIS B N 1
ATOM 1352 C CA . HIS B 1 15 ? -76.188 41 8.195 1 24.14 15 HIS B CA 1
ATOM 1353 C C . HIS B 1 15 ? -75.5 40.219 7.086 1 24.14 15 HIS B C 1
ATOM 1355 O O . HIS B 1 15 ? -75.438 39 7.102 1 24.14 15 HIS B O 1
ATOM 1361 N N . LEU B 1 16 ? -75.312 40.969 5.848 1 20.09 16 LEU B N 1
ATOM 1362 C CA . LEU B 1 16 ? -75.5 40 4.75 1 20.09 16 LEU B CA 1
ATOM 1363 C C . LEU B 1 16 ? -74.438 38.906 4.832 1 20.09 16 LEU B C 1
ATOM 1365 O O . LEU B 1 16 ? -73.438 39.062 5.523 1 20.09 16 LEU B O 1
ATOM 1369 N N . GLU B 1 17 ? -73.875 38.625 3.658 1 23.31 17 GLU B N 1
ATOM 1370 C CA . GLU B 1 17 ? -73.875 37.438 2.838 1 23.31 17 GLU B CA 1
ATOM 1371 C C . GLU B 1 17 ? -72.625 36.594 3.09 1 23.31 17 GLU B C 1
ATOM 1373 O O . GLU B 1 17 ? -72.688 35.375 3.309 1 23.31 17 GLU B O 1
ATOM 1378 N N . GLU B 1 18 ? -71.375 37.125 2.516 1 22.86 18 GLU B N 1
ATOM 1379 C CA . GLU B 1 18 ? -70.688 36.281 1.541 1 22.86 18 GLU B CA 1
ATOM 1380 C C . GLU B 1 18 ? -69.938 35.188 2.23 1 22.86 18 GLU B C 1
ATOM 1382 O O . GLU B 1 18 ? -69.625 35.281 3.414 1 22.86 18 GLU B O 1
ATOM 1387 N N . GLY B 1 19 ? -69.375 34.312 1.359 1 23.09 19 GLY B N 1
ATOM 1388 C CA . GLY B 1 19 ? -68.812 33 1.062 1 23.09 19 GLY B CA 1
ATOM 1389 C C . GLY B 1 19 ? -67.438 32.75 1.709 1 23.09 19 GLY B C 1
ATOM 1390 O O . GLY B 1 19 ? -66.688 33.688 1.905 1 23.09 19 GLY B O 1
ATOM 1391 N N . GLN B 1 20 ? -67.375 31.781 2.475 1 22.94 20 GLN B N 1
ATOM 1392 C CA . GLN B 1 20 ? -66.375 31.203 3.359 1 22.94 20 GLN B CA 1
ATOM 1393 C C . GLN B 1 20 ? -65.062 30.906 2.605 1 22.94 20 GLN B C 1
ATOM 1395 O O . GLN B 1 20 ? -64.938 29.875 1.954 1 22.94 20 GLN B O 1
ATOM 1400 N N . LYS B 1 21 ? -64.562 31.812 1.715 1 24.62 21 LYS B N 1
ATOM 1401 C CA . LYS B 1 21 ? -63.406 31.266 0.982 1 24.62 21 LYS B CA 1
ATOM 1402 C C . LYS B 1 21 ? -62.281 30.891 1.931 1 24.62 21 LYS B C 1
ATOM 1404 O O . LYS B 1 21 ? -61.719 31.75 2.611 1 24.62 21 LYS B O 1
ATOM 1409 N N . MET B 1 22 ? -62.406 29.828 2.662 1 23.03 22 MET B N 1
ATOM 1410 C CA . MET B 1 22 ? -61.312 29.344 3.482 1 23.03 22 MET B CA 1
ATOM 1411 C C . MET B 1 22 ? -60.031 29.203 2.654 1 23.03 22 MET B C 1
ATOM 1413 O O . MET B 1 22 ? -60.031 28.484 1.648 1 23.03 22 MET B O 1
ATOM 1417 N N . GLY B 1 23 ? -59.344 30.281 2.338 1 23.48 23 GLY B N 1
ATOM 1418 C CA . GLY B 1 23 ? -58.031 30.266 1.71 1 23.48 23 GLY B CA 1
ATOM 1419 C C . GLY B 1 23 ? -57.062 29.297 2.373 1 23.48 23 GLY B C 1
ATOM 1420 O O . GLY B 1 23 ? -56.625 29.531 3.492 1 23.48 23 GLY B O 1
ATOM 1421 N N . HIS B 1 24 ? -57.406 28.031 2.453 1 24.7 24 HIS B N 1
ATOM 1422 C CA . HIS B 1 24 ? -56.375 27.125 2.945 1 24.7 24 HIS B CA 1
ATOM 1423 C C . HIS B 1 24 ? -55.062 27.344 2.205 1 24.7 24 HIS B C 1
ATOM 1425 O O . HIS B 1 24 ? -54.969 27.156 0.988 1 24.7 24 HIS B O 1
ATOM 1431 N N . TYR B 1 25 ? -54.406 28.406 2.387 1 23.92 25 TYR B N 1
ATOM 1432 C CA . TYR B 1 25 ? -53.031 28.5 1.847 1 23.92 25 TYR B CA 1
ATOM 1433 C C . TYR B 1 25 ? -52.219 27.266 2.191 1 23.92 25 TYR B C 1
ATOM 1435 O O . TYR B 1 25 ? -52.062 26.922 3.367 1 23.92 25 TYR B O 1
ATOM 1443 N N . ASN B 1 26 ? -52.438 26.141 1.505 1 24.86 26 ASN B N 1
ATOM 1444 C CA . ASN B 1 26 ? -51.594 24.953 1.464 1 24.86 26 ASN B CA 1
ATOM 1445 C C . ASN B 1 26 ? -50.125 25.297 1.302 1 24.86 26 ASN B C 1
ATOM 1447 O O . ASN B 1 26 ? -49.688 25.719 0.224 1 24.86 26 ASN B O 1
ATOM 1451 N N . CYS B 1 27 ? -49.531 26.156 2.031 1 28.61 27 CYS B N 1
ATOM 1452 C CA . CYS B 1 27 ? -48.094 26.266 1.871 1 28.61 27 CYS B CA 1
ATOM 1453 C C . CYS B 1 27 ? -47.438 24.891 1.854 1 28.61 27 CYS B C 1
ATOM 1455 O O . CYS B 1 27 ? -47.594 24.094 2.789 1 28.61 27 CYS B O 1
ATOM 1457 N N . PRO B 1 28 ? -47.438 24.281 0.683 1 28.03 28 PRO B N 1
ATOM 1458 C CA . PRO B 1 28 ? -46.688 23 0.562 1 28.03 28 PRO B CA 1
ATOM 1459 C C . PRO B 1 28 ? -45.375 23.016 1.293 1 28.03 28 PRO B C 1
ATOM 1461 O O . PRO B 1 28 ? -44.594 23.984 1.179 1 28.03 28 PRO B O 1
ATOM 1464 N N . GLY B 1 29 ? -45.312 22.703 2.627 1 27.83 29 GLY B N 1
ATOM 1465 C CA . GLY B 1 29 ? -44.094 22.312 3.322 1 27.83 29 GLY B CA 1
ATOM 1466 C C . GLY B 1 29 ? -43.156 21.469 2.473 1 27.83 29 GLY B C 1
ATOM 1467 O O . GLY B 1 29 ? -43.531 20.375 2.027 1 27.83 29 GLY B O 1
ATOM 1468 N N . LEU B 1 30 ? -42.5 22.094 1.533 1 29.2 30 LEU B N 1
ATOM 1469 C CA . LEU B 1 30 ? -41.375 21.422 0.908 1 29.2 30 LEU B CA 1
ATOM 1470 C C . LEU B 1 30 ? -40.594 20.578 1.93 1 29.2 30 LEU B C 1
ATOM 1472 O O . LEU B 1 30 ? -40 21.125 2.859 1 29.2 30 LEU B O 1
ATOM 1476 N N . TYR B 1 31 ? -41.156 19.516 2.443 1 29.83 31 TYR B N 1
ATOM 1477 C CA . TYR B 1 31 ? -40.312 18.5 3.039 1 29.83 31 TYR B CA 1
ATOM 1478 C C . TYR B 1 31 ? -39 18.344 2.256 1 29.83 31 TYR B C 1
ATOM 1480 O O . TYR B 1 31 ? -39.031 17.984 1.078 1 29.83 31 TYR B O 1
ATOM 1488 N N . GLU B 1 32 ? -38.125 19.297 2.318 1 32.38 32 GLU B N 1
ATOM 1489 C CA . GLU B 1 32 ? -36.781 18.875 1.928 1 32.38 32 GLU B CA 1
ATOM 1490 C C . GLU B 1 32 ? -36.469 17.469 2.434 1 32.38 32 GLU B C 1
ATOM 1492 O O . GLU B 1 32 ? -36.594 17.188 3.627 1 32.38 32 GLU B O 1
ATOM 1497 N N . SER B 1 33 ? -36.812 16.438 1.725 1 33.12 33 SER B N 1
ATOM 1498 C CA . SER B 1 33 ? -36.219 15.125 1.95 1 33.12 33 SER B CA 1
ATOM 1499 C C . SER B 1 33 ? -34.781 15.234 2.488 1 33.12 33 SER B C 1
ATOM 1501 O O . SER B 1 33 ? -33.938 15.859 1.867 1 33.12 33 SER B O 1
ATOM 1503 N N . SER B 1 34 ? -34.656 15.352 3.746 1 33.81 34 SER B N 1
ATOM 1504 C CA . SER B 1 34 ? -33.375 14.969 4.375 1 33.81 34 SER B CA 1
ATOM 1505 C C . SER B 1 34 ? -32.719 13.797 3.643 1 33.81 34 SER B C 1
ATOM 1507 O O . SER B 1 34 ? -33.344 12.734 3.5 1 33.81 34 SER B O 1
ATOM 1509 N N . MET B 1 35 ? -32.125 14.125 2.453 1 34.38 35 MET B N 1
ATOM 1510 C CA . MET B 1 35 ? -31.188 13.062 2.066 1 34.38 35 MET B CA 1
ATOM 1511 C C . MET B 1 35 ? -30.656 12.336 3.295 1 34.38 35 MET B C 1
ATOM 1513 O O . MET B 1 35 ? -30.156 12.969 4.227 1 34.38 35 MET B O 1
ATOM 1517 N N . SER B 1 36 ? -31.438 11.531 3.939 1 35.25 36 SER B N 1
ATOM 1518 C CA . SER B 1 36 ? -30.812 10.547 4.82 1 35.25 36 SER B CA 1
ATOM 1519 C C . SER B 1 36 ? -29.375 10.266 4.418 1 35.25 36 SER B C 1
ATOM 1521 O O . SER B 1 36 ? -29.094 9.906 3.271 1 35.25 36 SER B O 1
ATOM 1523 N N . SER B 1 37 ? -28.469 11.141 4.93 1 36.44 37 SER B N 1
ATOM 1524 C CA . SER B 1 37 ? -27.094 10.656 4.934 1 36.44 37 SER B CA 1
ATOM 1525 C C . SER B 1 37 ? -27.047 9.148 5.133 1 36.44 37 SER B C 1
ATOM 1527 O O . SER B 1 37 ? -27.297 8.648 6.23 1 36.44 37 SER B O 1
ATOM 1529 N N . ASP B 1 38 ? -27.812 8.398 4.488 1 36.5 38 ASP B N 1
ATOM 1530 C CA . ASP B 1 38 ? -27.484 6.977 4.527 1 36.5 38 ASP B CA 1
ATOM 1531 C C . ASP B 1 38 ? -26.031 6.766 4.945 1 36.5 38 ASP B C 1
ATOM 1533 O O . ASP B 1 38 ? -25.125 7.406 4.406 1 36.5 38 ASP B O 1
ATOM 1537 N N . GLY B 1 39 ? -25.75 6.664 6.266 1 36.03 39 GLY B N 1
ATOM 1538 C CA . GLY B 1 39 ? -24.5 6.215 6.855 1 36.03 39 GLY B CA 1
ATOM 1539 C C . GLY B 1 39 ? -23.688 5.348 5.922 1 36.03 39 GLY B C 1
ATOM 1540 O O . GLY B 1 39 ? -23.641 4.125 6.074 1 36.03 39 GLY B O 1
ATOM 1541 N N . ARG B 1 40 ? -23.844 5.355 4.688 1 42.12 40 ARG B N 1
ATOM 1542 C CA . ARG B 1 40 ? -22.953 4.633 3.781 1 42.12 40 ARG B CA 1
ATOM 1543 C C . ARG B 1 40 ? -21.531 4.59 4.324 1 42.12 40 ARG B C 1
ATOM 1545 O O . ARG B 1 40 ? -21.016 5.602 4.797 1 42.12 40 ARG B O 1
ATOM 1552 N N . VAL B 1 41 ? -21.219 3.674 5.109 1 49.88 41 VAL B N 1
ATOM 1553 C CA . VAL B 1 41 ? -19.844 3.352 5.477 1 49.88 41 VAL B CA 1
ATOM 1554 C C . VAL B 1 41 ? -18.875 4.008 4.496 1 49.88 41 VAL B C 1
ATOM 1556 O O . VAL B 1 41 ? -18.953 3.773 3.287 1 49.88 41 VAL B O 1
ATOM 1559 N N . ALA B 1 42 ? -18.5 5.188 4.762 1 56.62 42 ALA B N 1
ATOM 1560 C CA . ALA B 1 42 ? -17.656 6.016 3.914 1 56.62 42 ALA B CA 1
ATOM 1561 C C . ALA B 1 42 ? -16.5 5.195 3.328 1 56.62 42 ALA B C 1
ATOM 1563 O O . ALA B 1 42 ? -15.641 4.715 4.062 1 56.62 42 ALA B O 1
ATOM 1564 N N . SER B 1 43 ? -16.719 4.398 2.307 1 75.06 43 SER B N 1
ATOM 1565 C CA . SER B 1 43 ? -15.695 3.742 1.496 1 75.06 43 SER B CA 1
ATOM 1566 C C . SER B 1 43 ? -14.703 4.754 0.93 1 75.06 43 SER B C 1
ATOM 1568 O O . SER B 1 43 ? -15.039 5.926 0.747 1 75.06 43 SER B O 1
ATOM 1570 N N . CYS B 1 44 ? -13.422 4.379 1.012 1 90 44 CYS B N 1
ATOM 1571 C CA . CYS B 1 44 ? -12.391 5.223 0.427 1 90 44 CYS B CA 1
ATOM 1572 C C . CYS B 1 44 ? -12.656 5.465 -1.054 1 90 44 CYS B C 1
ATOM 1574 O O . CYS B 1 44 ? -13.141 4.578 -1.755 1 90 44 CYS B O 1
ATOM 1576 N N . SER B 1 45 ? -12.5 6.711 -1.443 1 88.69 45 SER B N 1
ATOM 1577 C CA . SER B 1 45 ? -12.586 6.996 -2.871 1 88.69 45 SER B CA 1
ATOM 1578 C C . SER B 1 45 ? -11.602 6.141 -3.666 1 88.69 45 SER B C 1
ATOM 1580 O O . SER B 1 45 ? -10.656 5.582 -3.104 1 88.69 45 SER B O 1
ATOM 1582 N N . ASP B 1 46 ? -11.766 5.98 -4.965 1 86.38 46 ASP B N 1
ATOM 1583 C CA . ASP B 1 46 ? -11.039 5.062 -5.84 1 86.38 46 ASP B CA 1
ATOM 1584 C C . ASP B 1 46 ? -9.531 5.32 -5.777 1 86.38 46 ASP B C 1
ATOM 1586 O O . ASP B 1 46 ? -8.734 4.387 -5.887 1 86.38 46 ASP B O 1
ATOM 1590 N N . GLU B 1 47 ? -9.047 6.539 -5.551 1 91.19 47 GLU B N 1
ATOM 1591 C CA . GLU B 1 47 ? -7.621 6.84 -5.594 1 91.19 47 GLU B CA 1
ATOM 1592 C C . GLU B 1 47 ? -6.988 6.707 -4.211 1 91.19 47 GLU B C 1
ATOM 1594 O O . GLU B 1 47 ? -5.777 6.879 -4.055 1 91.19 47 GLU B O 1
ATOM 1599 N N . TRP B 1 48 ? -7.848 6.223 -3.33 1 95.88 48 TRP B N 1
ATOM 1600 C CA . TRP B 1 48 ? -7.375 6.07 -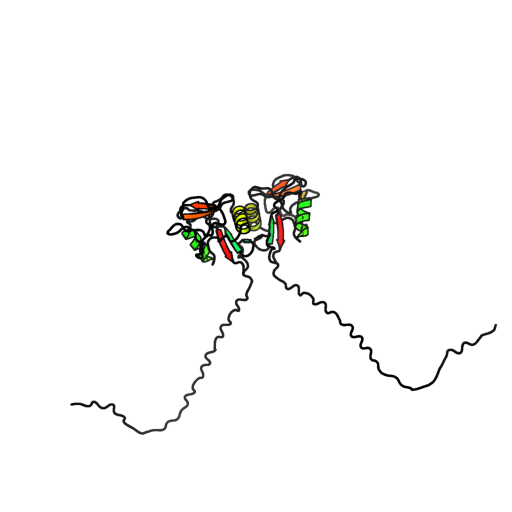1.957 1 95.88 48 TRP B CA 1
ATOM 1601 C C . TRP B 1 48 ? -7.207 4.598 -1.601 1 95.88 48 TRP B C 1
ATOM 1603 O O . TRP B 1 48 ? -7.875 3.732 -2.174 1 95.88 48 TRP B O 1
ATOM 1613 N N . VAL B 1 49 ? -6.305 4.383 -0.684 1 96.5 49 VAL B N 1
ATOM 1614 C CA . VAL B 1 49 ? -6.035 3.035 -0.187 1 96.5 49 VAL B CA 1
ATOM 1615 C C . VAL B 1 49 ? -6.562 2.896 1.238 1 96.5 49 VAL B C 1
ATOM 1617 O O . VAL B 1 49 ? -6.281 3.736 2.096 1 96.5 49 VAL B O 1
ATOM 1620 N N . LYS B 1 50 ? -7.32 1.845 1.462 1 95.56 50 LYS B N 1
ATOM 1621 C CA . LYS B 1 50 ? -7.828 1.625 2.812 1 95.56 50 LYS B CA 1
ATOM 1622 C C . LYS B 1 50 ? -6.961 0.625 3.57 1 95.56 50 LYS B C 1
ATOM 1624 O O . LYS B 1 50 ? -6.672 -0.461 3.066 1 95.56 50 LYS B O 1
ATOM 1629 N N . TYR B 1 51 ? -6.492 0.993 4.711 1 95.44 51 TYR B N 1
ATOM 1630 C CA . TYR B 1 51 ? -5.773 0.131 5.645 1 95.44 51 TYR B CA 1
ATOM 1631 C C . TYR B 1 51 ? -6.27 0.342 7.07 1 95.44 51 TYR B C 1
ATOM 1633 O O . TYR B 1 51 ? -6.289 1.471 7.566 1 95.44 51 TYR B O 1
ATOM 1641 N N . GLN B 1 52 ? -6.656 -0.748 7.633 1 91.88 52 GLN B N 1
ATOM 1642 C CA . GLN B 1 52 ? -7.285 -0.651 8.945 1 91.88 52 GLN B CA 1
ATOM 1643 C C . GLN B 1 52 ? -8.469 0.308 8.914 1 91.88 52 GLN B C 1
ATOM 1645 O O . GLN B 1 52 ? -9.414 0.118 8.141 1 91.88 52 GLN B O 1
ATOM 1650 N N . LYS B 1 53 ? -8.609 1.239 9.648 1 91.06 53 LYS B N 1
ATOM 1651 C CA . LYS B 1 53 ? -9.766 2.125 9.727 1 91.06 53 LYS B CA 1
ATOM 1652 C C . LYS B 1 53 ? -9.477 3.475 9.078 1 91.06 53 LYS B C 1
ATOM 1654 O O . LYS B 1 53 ? -10.156 4.461 9.359 1 91.06 53 LYS B O 1
ATOM 1659 N N . LYS B 1 54 ? -8.5 3.471 8.125 1 95.12 54 LYS B N 1
ATOM 1660 C CA . LYS B 1 54 ? -8.133 4.742 7.508 1 95.12 54 LYS B CA 1
ATOM 1661 C C . LYS B 1 54 ? -8 4.602 5.996 1 95.12 54 LYS B C 1
ATOM 1663 O O . LYS B 1 54 ? -7.688 3.521 5.492 1 95.12 54 LYS B O 1
ATOM 1668 N N . CYS B 1 55 ? -8.273 5.703 5.379 1 96.75 55 CYS B N 1
ATOM 1669 C CA . CYS B 1 55 ? -7.965 5.883 3.965 1 96.75 55 CYS B CA 1
ATOM 1670 C C . CYS B 1 55 ? -6.715 6.738 3.783 1 96.75 55 CYS B C 1
ATOM 1672 O O . CYS B 1 55 ? -6.527 7.73 4.488 1 96.75 55 CYS B O 1
ATOM 1674 N N . TYR B 1 56 ? -5.898 6.316 2.863 1 97.88 56 TYR B N 1
ATOM 1675 C CA . TYR B 1 56 ? -4.656 7.035 2.602 1 97.88 56 TYR B CA 1
ATOM 1676 C C . TYR B 1 56 ? -4.551 7.422 1.132 1 97.88 56 TYR B C 1
ATOM 1678 O O . TYR B 1 56 ? -4.961 6.66 0.252 1 97.88 56 TYR B O 1
ATOM 1686 N N . PHE B 1 57 ? -4.012 8.602 0.916 1 97.94 57 PHE B N 1
ATOM 1687 C CA . PHE B 1 57 ? -3.678 9.078 -0.421 1 97.94 57 PHE B CA 1
ATOM 1688 C C . PHE B 1 57 ? -2.195 9.414 -0.523 1 97.94 57 PHE B C 1
ATOM 1690 O O . PHE B 1 57 ? -1.642 10.078 0.356 1 97.94 57 PHE B O 1
ATOM 1697 N N . PHE B 1 58 ? -1.579 8.844 -1.515 1 98.12 58 PHE B N 1
ATOM 1698 C CA . PHE B 1 58 ? -0.18 9.141 -1.799 1 98.12 58 PHE B CA 1
ATOM 1699 C C . PHE B 1 58 ? -0.053 10.016 -3.035 1 98.12 58 PHE B C 1
ATOM 1701 O O . PHE B 1 58 ? -0.491 9.641 -4.121 1 98.12 58 PHE B O 1
ATOM 1708 N N . SER B 1 59 ? 0.611 11.164 -2.9 1 98.25 59 SER B N 1
ATOM 1709 C CA . SER B 1 59 ? 0.677 12.133 -3.992 1 98.25 59 SER B CA 1
ATOM 1710 C C . SER B 1 59 ? 1.644 11.672 -5.078 1 98.25 59 SER B C 1
ATOM 1712 O O . SER B 1 59 ? 2.633 10.992 -4.793 1 98.25 59 SER B O 1
ATOM 1714 N N . SER B 1 60 ? 1.338 12.117 -6.344 1 96 60 SER B N 1
ATOM 1715 C CA . SER B 1 60 ? 2.25 11.875 -7.457 1 96 60 SER B CA 1
ATOM 1716 C C . SER B 1 60 ? 3.131 13.094 -7.723 1 96 60 SER B C 1
ATOM 1718 O O . SER B 1 60 ? 4.137 12.992 -8.43 1 96 60 SER B O 1
ATOM 1720 N N . THR B 1 61 ? 2.77 14.227 -7.145 1 98.19 61 THR B N 1
ATOM 1721 C CA . THR B 1 61 ? 3.531 15.461 -7.285 1 98.19 61 THR B CA 1
ATOM 1722 C C . TH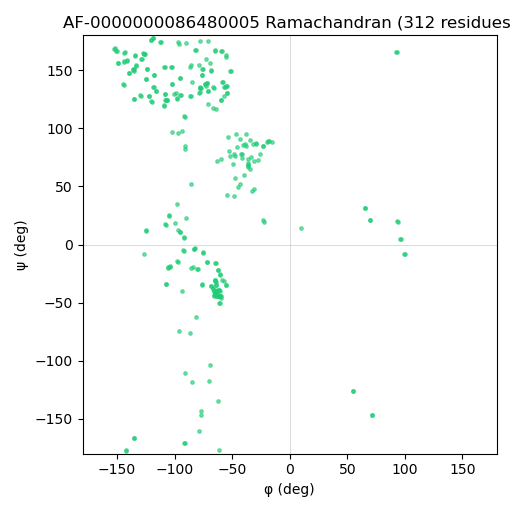R B 1 61 ? 4.152 15.867 -5.953 1 98.19 61 THR B C 1
ATOM 1724 O O . THR B 1 61 ? 3.941 15.203 -4.934 1 98.19 61 THR B O 1
ATOM 1727 N N . THR B 1 62 ? 4.988 16.922 -5.945 1 98.81 62 THR B N 1
ATOM 1728 C CA . THR B 1 62 ? 5.668 17.391 -4.738 1 98.81 62 THR B CA 1
ATOM 1729 C C . THR B 1 62 ? 5.242 18.812 -4.391 1 98.81 62 THR B C 1
ATOM 1731 O O . THR B 1 62 ? 4.883 19.594 -5.273 1 98.81 62 THR B O 1
ATOM 1734 N N . GLN B 1 63 ? 5.176 19.094 -3.117 1 98.81 63 GLN B N 1
ATOM 1735 C CA . GLN B 1 63 ? 4.84 20.406 -2.596 1 98.81 63 GLN B CA 1
ATOM 1736 C C . GLN B 1 63 ? 5.484 20.641 -1.231 1 98.81 63 GLN B C 1
ATOM 1738 O O . GLN B 1 63 ? 6.074 19.719 -0.654 1 98.81 63 GLN B O 1
ATOM 1743 N N . SER B 1 64 ? 5.426 21.875 -0.79 1 98.81 64 SER B N 1
ATOM 1744 C CA . SER B 1 64 ? 5.789 22.172 0.593 1 98.81 64 SER B CA 1
ATOM 1745 C C . SER B 1 64 ? 4.824 21.516 1.57 1 98.81 64 SER B C 1
ATOM 1747 O O . SER B 1 64 ? 3.732 21.094 1.182 1 98.81 64 SER B O 1
ATOM 1749 N N . TRP B 1 65 ? 5.188 21.484 2.787 1 98.56 65 TRP B N 1
ATOM 1750 C CA . TRP B 1 65 ? 4.348 20.859 3.805 1 98.56 65 TRP B CA 1
ATOM 1751 C C . TRP B 1 65 ? 2.988 21.547 3.885 1 98.56 65 TRP B C 1
ATOM 1753 O O . TRP B 1 65 ? 1.95 20.891 3.941 1 98.56 65 TRP B O 1
ATOM 1763 N N . THR B 1 66 ? 3.018 22.922 3.873 1 97.81 66 THR B N 1
ATOM 1764 C CA . THR B 1 66 ? 1.79 23.688 4.02 1 97.81 66 THR B CA 1
ATOM 1765 C C . THR B 1 66 ? 0.865 23.469 2.824 1 97.81 66 THR B C 1
ATOM 1767 O O . THR B 1 66 ? -0.339 23.266 2.994 1 97.81 66 THR B O 1
ATOM 1770 N N . LEU B 1 67 ? 1.398 23.484 1.667 1 98.81 67 LEU B N 1
ATOM 1771 C CA . LEU B 1 67 ? 0.59 23.266 0.472 1 98.81 67 LEU B CA 1
ATOM 1772 C C . LEU B 1 67 ? 0.08 21.828 0.417 1 98.81 67 LEU B C 1
ATOM 1774 O O . LEU B 1 67 ? -1.024 21.578 -0.071 1 98.81 67 LEU B O 1
ATOM 1778 N N . ALA B 1 68 ? 0.906 20.922 0.883 1 98.81 68 ALA B N 1
ATOM 1779 C CA . ALA B 1 68 ? 0.482 19.516 0.991 1 98.81 68 ALA B CA 1
ATOM 1780 C C . ALA B 1 68 ? -0.707 19.375 1.938 1 98.81 68 ALA B C 1
ATOM 1782 O O . ALA B 1 68 ? -1.68 18.688 1.625 1 98.81 68 ALA B O 1
ATOM 1783 N N . GLN B 1 69 ? -0.605 20.078 3.086 1 98.38 69 GLN B N 1
ATOM 1784 C CA . GLN B 1 69 ? -1.72 20.062 4.027 1 98.38 69 GLN B CA 1
ATOM 1785 C C . GLN B 1 69 ? -2.979 20.656 3.396 1 98.38 69 GLN B C 1
ATOM 1787 O O . GLN B 1 69 ? -4.078 20.141 3.602 1 98.38 69 GLN B O 1
ATOM 1792 N N . ASP B 1 70 ? -2.832 21.641 2.666 1 98.5 70 ASP B N 1
ATOM 1793 C CA . ASP B 1 70 ? -3.963 22.25 1.973 1 98.5 70 ASP B CA 1
ATOM 1794 C C . ASP B 1 70 ? -4.582 21.281 0.972 1 98.5 70 ASP B C 1
ATOM 1796 O O . ASP B 1 70 ? -5.805 21.172 0.88 1 98.5 70 ASP B O 1
ATOM 1800 N N . SER B 1 71 ? -3.777 20.609 0.268 1 98.5 71 SER B N 1
ATOM 1801 C CA . SER B 1 71 ? -4.258 19.625 -0.694 1 98.5 71 SER B CA 1
ATOM 1802 C C . SER B 1 71 ? -5.07 18.531 -0.006 1 98.5 71 SER B C 1
ATOM 1804 O O . SER B 1 71 ? -6.121 18.125 -0.506 1 98.5 71 SER B O 1
ATOM 1806 N N . CYS B 1 72 ? -4.578 18.031 1.117 1 98.56 72 CYS B N 1
ATOM 1807 C CA . CYS B 1 72 ? -5.312 17.016 1.868 1 98.56 72 CYS B CA 1
ATOM 1808 C C . CYS B 1 72 ? -6.645 17.578 2.365 1 98.56 72 CYS B C 1
ATOM 1810 O O . CYS B 1 72 ? -7.664 16.875 2.326 1 98.56 72 CYS B O 1
ATOM 1812 N N . SER B 1 73 ? -6.676 18.797 2.785 1 97.88 73 SER B N 1
ATOM 1813 C CA . SER B 1 73 ? -7.875 19.406 3.342 1 97.88 73 SER B CA 1
ATOM 1814 C C . SER B 1 73 ? -8.977 19.516 2.295 1 97.88 73 SER B C 1
ATOM 1816 O O . SER B 1 73 ? -10.164 19.406 2.621 1 97.88 73 SER B O 1
ATOM 1818 N N . LYS B 1 74 ? -8.625 19.688 1.088 1 97.56 74 LYS B N 1
ATOM 1819 C CA . LYS B 1 74 ? -9.594 19.781 -0.002 1 97.56 74 LYS B CA 1
ATOM 1820 C C . LYS B 1 74 ? -10.398 18.484 -0.13 1 97.56 74 LYS B C 1
ATOM 1822 O O . LYS B 1 74 ? -11.516 18.484 -0.636 1 97.56 74 LYS B O 1
ATOM 1827 N N . ASP B 1 75 ? -9.828 17.422 0.387 1 96.31 75 ASP B N 1
ATOM 1828 C CA . ASP B 1 75 ? -10.492 16.109 0.31 1 96.31 75 ASP B CA 1
ATOM 1829 C C . ASP B 1 75 ? -11.023 15.695 1.676 1 96.31 75 ASP B C 1
ATOM 1831 O O . ASP B 1 75 ? -11.258 14.508 1.915 1 96.31 75 ASP B O 1
ATOM 1835 N N . GLY B 1 76 ? -11.133 16.641 2.561 1 95.81 76 GLY B N 1
ATOM 1836 C CA . GLY B 1 76 ? -11.625 16.312 3.889 1 95.81 76 GLY B CA 1
ATOM 1837 C C . GLY B 1 76 ? -10.648 15.484 4.703 1 95.81 76 GLY B C 1
ATOM 1838 O O . GLY B 1 76 ? -11.055 14.75 5.605 1 95.81 76 GLY B O 1
ATOM 1839 N N . ALA B 1 77 ? -9.438 15.531 4.332 1 97.62 77 ALA B N 1
ATOM 1840 C CA . ALA B 1 77 ? -8.383 14.766 4.992 1 97.62 77 ALA B CA 1
ATOM 1841 C C . ALA B 1 77 ? -7.32 15.688 5.586 1 97.62 77 ALA B C 1
ATOM 1843 O O . ALA B 1 77 ? -7.488 16.906 5.598 1 97.62 77 ALA B O 1
ATOM 1844 N N . THR B 1 78 ? -6.348 15.125 6.238 1 98.38 78 THR B N 1
ATOM 1845 C CA . THR B 1 78 ? -5.145 15.805 6.707 1 98.38 78 THR B CA 1
ATOM 1846 C C . THR B 1 78 ? -3.891 15.07 6.234 1 98.38 78 THR B C 1
ATOM 1848 O O . THR B 1 78 ? -3.971 13.945 5.734 1 98.38 78 THR B O 1
ATOM 1851 N N . LEU B 1 79 ? -2.787 15.781 6.336 1 98.75 79 LEU B N 1
ATOM 1852 C CA . LEU B 1 79 ? -1.561 15 6.254 1 98.75 79 LEU B CA 1
ATOM 1853 C C . LEU B 1 79 ? -1.597 13.836 7.242 1 98.75 79 LEU B C 1
ATOM 1855 O O . LEU B 1 79 ? -2.186 13.945 8.32 1 98.75 79 LEU B O 1
ATOM 1859 N N . ALA B 1 80 ? -0.958 12.797 6.902 1 98.5 80 ALA B N 1
ATOM 1860 C CA . ALA B 1 80 ? -1.178 11.492 7.516 1 98.5 80 ALA B CA 1
ATOM 1861 C C . ALA B 1 80 ? -0.904 11.539 9.016 1 98.5 80 ALA B C 1
ATOM 1863 O O . ALA B 1 80 ? 0.177 11.953 9.445 1 98.5 80 ALA B O 1
ATOM 1864 N N . VAL B 1 81 ? -1.912 11.141 9.695 1 97.69 81 VAL B N 1
ATOM 1865 C CA . VAL B 1 81 ? -1.789 10.859 11.125 1 97.69 81 VAL B CA 1
ATOM 1866 C C . VAL B 1 81 ? -1.525 9.367 11.336 1 97.69 81 VAL B C 1
ATOM 1868 O O . VAL B 1 81 ? -2.236 8.523 10.789 1 97.69 81 VAL B O 1
ATOM 1871 N N . ILE B 1 82 ? -0.513 9.062 12.086 1 96.12 82 ILE B N 1
ATOM 1872 C CA . ILE B 1 82 ? -0.111 7.672 12.266 1 96.12 82 ILE B CA 1
ATOM 1873 C C . ILE B 1 82 ? -0.449 7.215 13.688 1 96.12 82 ILE B C 1
ATOM 1875 O O . ILE B 1 82 ? 0.143 7.695 14.656 1 96.12 82 ILE B O 1
ATOM 1879 N N . ASP B 1 83 ? -1.301 6.18 13.75 1 93.25 83 ASP B N 1
ATOM 1880 C CA . ASP B 1 83 ? -1.888 5.836 15.039 1 93.25 83 ASP B CA 1
ATOM 1881 C C . ASP B 1 83 ? -1.229 4.59 15.633 1 93.25 83 ASP B C 1
ATOM 1883 O O . ASP B 1 83 ? -1.374 4.309 16.828 1 93.25 83 ASP B O 1
ATOM 1887 N N . SER B 1 84 ? -0.558 3.795 14.797 1 93.81 84 SER B N 1
ATOM 1888 C CA . SER B 1 84 ? 0.012 2.545 15.289 1 93.81 84 SER B CA 1
ATOM 1889 C C . SER B 1 84 ? 1.263 2.16 14.508 1 93.81 84 SER B C 1
ATOM 1891 O O . SER B 1 84 ? 1.536 2.727 13.445 1 93.81 84 SER B O 1
ATOM 1893 N N . SER B 1 85 ? 1.956 1.181 15.125 1 94.94 85 SER B N 1
ATOM 1894 C CA . SER B 1 85 ? 3.135 0.665 14.438 1 94.94 85 SER B CA 1
ATOM 1895 C C . SER B 1 85 ? 2.754 -0.036 13.141 1 94.94 85 SER B C 1
ATOM 1897 O O . SER B 1 85 ? 3.506 0 12.164 1 94.94 85 SER B O 1
ATOM 1899 N N . LYS B 1 86 ? 1.56 -0.625 13.133 1 94.25 86 LYS B N 1
ATOM 1900 C CA . LYS B 1 86 ? 1.079 -1.268 11.914 1 94.25 86 LYS B CA 1
ATOM 1901 C C . LYS B 1 86 ? 0.833 -0.24 10.805 1 94.25 86 LYS B C 1
ATOM 1903 O O . LYS B 1 86 ? 1.233 -0.446 9.664 1 94.25 86 LYS B O 1
ATOM 1908 N N . ASP B 1 87 ? 0.281 0.893 11.203 1 95.06 87 ASP B N 1
ATOM 1909 C CA . ASP B 1 87 ? 0.072 1.98 10.25 1 95.06 87 ASP B CA 1
ATOM 1910 C C . ASP B 1 87 ? 1.402 2.498 9.703 1 95.06 87 ASP B C 1
ATOM 1912 O O . ASP B 1 87 ? 1.539 2.73 8.5 1 95.06 87 ASP B O 1
ATOM 1916 N N . LEU B 1 88 ? 2.328 2.66 10.664 1 96.62 88 LEU B N 1
ATOM 1917 C CA . LEU B 1 88 ? 3.631 3.199 10.289 1 96.62 88 LEU B CA 1
ATOM 1918 C C . LEU B 1 88 ? 4.332 2.287 9.289 1 96.62 88 LEU B C 1
ATOM 1920 O O . LEU B 1 88 ? 4.867 2.758 8.281 1 96.62 88 LEU B O 1
ATOM 1924 N N . MET B 1 89 ? 4.289 0.992 9.539 1 94 89 MET B N 1
ATOM 1925 C CA . MET B 1 89 ? 4.949 0.039 8.656 1 94 89 MET B CA 1
ATOM 1926 C C . MET B 1 89 ? 4.27 0.002 7.289 1 94 89 MET B C 1
ATOM 1928 O O . MET B 1 89 ? 4.941 -0.085 6.262 1 94 89 MET B O 1
ATOM 1932 N N . PHE B 1 90 ? 2.99 0.095 7.262 1 94.94 90 PHE B N 1
ATOM 1933 C CA . PHE B 1 90 ? 2.242 0.131 6.012 1 94.94 90 PHE B CA 1
ATOM 1934 C C . PHE B 1 90 ? 2.645 1.338 5.172 1 94.94 90 PHE B C 1
ATOM 1936 O O . PHE B 1 90 ? 2.914 1.207 3.977 1 94.94 90 PHE B O 1
ATOM 1943 N N . LEU B 1 91 ? 2.629 2.506 5.844 1 97.75 91 LEU B N 1
ATOM 1944 C CA . LEU B 1 91 ? 2.918 3.75 5.137 1 97.75 91 LEU B CA 1
ATOM 1945 C C . LEU B 1 91 ? 4.348 3.752 4.605 1 97.75 91 LEU B C 1
ATOM 1947 O O . LEU B 1 91 ? 4.594 4.203 3.484 1 97.75 91 LEU B O 1
ATOM 1951 N N . LYS B 1 92 ? 5.32 3.238 5.375 1 96.56 92 LYS B N 1
ATOM 1952 C CA . LYS B 1 92 ? 6.711 3.176 4.934 1 96.56 92 LYS B CA 1
ATOM 1953 C C . LYS B 1 92 ? 6.859 2.287 3.703 1 96.56 92 LYS B C 1
ATOM 1955 O O . LYS B 1 92 ? 7.51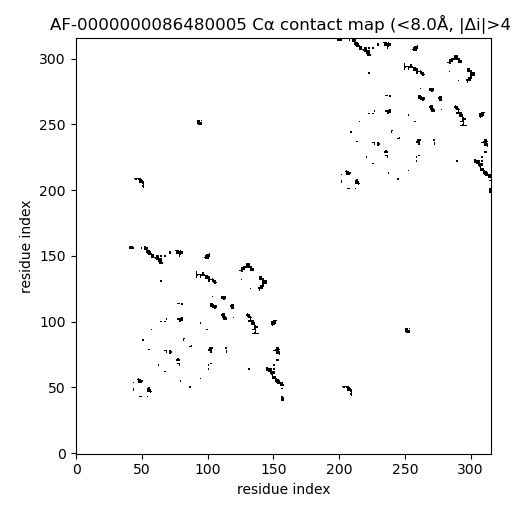6 2.668 2.73 1 96.56 92 LYS B O 1
ATOM 1960 N N . ARG B 1 93 ? 6.191 1.195 3.787 1 93.38 93 ARG B N 1
ATOM 1961 C CA . ARG B 1 93 ? 6.289 0.24 2.688 1 93.38 93 ARG B CA 1
ATOM 1962 C C . ARG B 1 93 ? 5.695 0.817 1.406 1 93.38 93 ARG B C 1
ATOM 1964 O O . ARG B 1 93 ? 6.289 0.692 0.333 1 93.38 93 ARG B O 1
ATOM 1971 N N . TYR B 1 94 ? 4.578 1.462 1.501 1 95.75 94 TYR B N 1
ATOM 1972 C CA . TYR B 1 94 ? 3.914 1.979 0.31 1 95.75 94 TYR B CA 1
ATOM 1973 C C . TYR B 1 94 ? 4.613 3.229 -0.206 1 95.75 94 TYR B C 1
ATOM 1975 O O . TYR B 1 94 ? 4.664 3.467 -1.416 1 95.75 94 TYR B O 1
ATOM 1983 N N . ALA B 1 95 ? 5.125 3.996 0.68 1 95.44 95 ALA B N 1
ATOM 1984 C CA . ALA B 1 95 ? 5.828 5.215 0.287 1 95.44 95 ALA B CA 1
ATOM 1985 C C . ALA B 1 95 ? 7.082 4.887 -0.521 1 95.44 95 ALA B C 1
ATOM 1987 O O . ALA B 1 95 ? 7.457 5.637 -1.426 1 95.44 95 ALA B O 1
ATOM 1988 N N . GLY B 1 96 ? 7.699 3.773 -0.152 1 92.75 96 GLY B N 1
ATOM 1989 C CA . GLY B 1 96 ? 8.922 3.408 -0.845 1 92.75 96 GLY B CA 1
ATOM 1990 C C . GLY B 1 96 ? 10.094 4.309 -0.502 1 92.75 96 GLY B C 1
ATOM 1991 O O . GLY B 1 96 ? 10.234 4.742 0.643 1 92.75 96 GLY B O 1
ATOM 1992 N N . GLY B 1 97 ? 10.953 4.523 -1.485 1 92.31 97 GLY B N 1
ATOM 1993 C CA . GLY B 1 97 ? 12.188 5.242 -1.249 1 92.31 97 GLY B CA 1
ATOM 1994 C C . GLY B 1 97 ? 12.008 6.75 -1.223 1 92.31 97 GLY B C 1
ATOM 1995 O O . GLY B 1 97 ? 12.805 7.465 -0.611 1 92.31 97 GLY B O 1
ATOM 1996 N N . ALA B 1 98 ? 10.961 7.207 -1.799 1 94.75 98 ALA B N 1
ATOM 1997 C CA . ALA B 1 98 ? 10.734 8.648 -1.892 1 94.75 98 ALA B CA 1
ATOM 1998 C C . ALA B 1 98 ? 10.266 9.219 -0.555 1 94.75 98 ALA B C 1
ATOM 2000 O O . ALA B 1 98 ? 9.508 8.57 0.173 1 94.75 98 ALA B O 1
ATOM 2001 N N . LYS B 1 99 ? 10.68 10.453 -0.256 1 98.25 99 LYS B N 1
ATOM 2002 C CA . LYS B 1 99 ? 10.266 11.141 0.963 1 98.25 99 LYS B CA 1
ATOM 2003 C C . LYS B 1 99 ? 8.844 11.68 0.835 1 98.25 99 LYS B C 1
ATOM 2005 O O . LYS B 1 99 ? 8.484 12.281 -0.183 1 98.25 99 LYS B O 1
ATOM 2010 N N . HIS B 1 100 ? 8.039 11.453 1.894 1 98.88 100 HIS B N 1
ATOM 2011 C CA . HIS B 1 100 ? 6.656 11.898 1.938 1 98.88 100 HIS B CA 1
ATOM 2012 C C . HIS B 1 100 ? 6.363 12.664 3.227 1 98.88 100 HIS B C 1
ATOM 2014 O O . HIS B 1 100 ? 6.598 12.148 4.324 1 98.88 100 HIS B O 1
ATOM 2020 N N . TRP B 1 101 ? 5.805 13.852 3.029 1 98.81 101 TRP B N 1
ATOM 2021 C CA . TRP B 1 101 ? 5.332 14.57 4.203 1 98.81 101 TRP B CA 1
ATOM 2022 C C . TRP B 1 101 ? 4.301 13.758 4.973 1 98.81 101 TRP B C 1
ATOM 2024 O O . TRP B 1 101 ? 3.434 13.117 4.371 1 98.81 101 TRP B O 1
ATOM 2034 N N . ILE B 1 102 ? 4.391 13.797 6.301 1 98.81 102 ILE B N 1
ATOM 2035 C CA . ILE B 1 102 ? 3.328 13.344 7.191 1 98.81 102 ILE B CA 1
ATOM 2036 C C . ILE B 1 102 ? 2.883 14.492 8.086 1 98.81 102 ILE B C 1
ATOM 2038 O O . ILE B 1 102 ? 3.48 15.57 8.07 1 98.81 102 ILE B O 1
ATOM 2042 N N . GLY B 1 103 ? 1.884 14.305 8.906 1 98.44 103 GLY B N 1
ATOM 2043 C CA . GLY B 1 103 ? 1.175 15.391 9.562 1 98.44 103 GLY B CA 1
ATOM 2044 C C . GLY B 1 103 ? 1.955 16 10.711 1 98.44 103 GLY B C 1
ATOM 2045 O O . GLY B 1 103 ? 1.615 17.094 11.188 1 98.44 103 GLY B O 1
ATOM 2046 N N . LEU B 1 104 ? 3.049 15.453 11.078 1 97 104 LEU B N 1
ATOM 2047 C CA . LEU B 1 104 ? 3.775 15.906 12.258 1 97 104 LEU B CA 1
ATOM 2048 C C . LEU B 1 104 ? 4.57 17.172 11.953 1 97 104 LEU B C 1
ATOM 2050 O O . LEU B 1 104 ? 5.297 17.234 10.961 1 97 104 LEU B O 1
ATOM 2054 N N . ARG B 1 105 ? 4.395 18.125 12.82 1 95.88 105 ARG B N 1
ATOM 2055 C CA . ARG B 1 105 ? 5.117 19.375 12.695 1 95.88 105 ARG B CA 1
ATOM 2056 C C . ARG B 1 105 ? 5.5 19.938 14.07 1 95.88 105 ARG B C 1
ATOM 2058 O O . ARG B 1 105 ? 4.77 19.734 15.047 1 95.88 105 ARG B O 1
ATOM 2065 N N . ASN B 1 106 ? 6.707 20.391 14.078 1 92.5 106 ASN B N 1
ATOM 2066 C CA . ASN B 1 106 ? 7.203 21.016 15.289 1 92.5 106 ASN B CA 1
ATOM 2067 C C . ASN B 1 106 ? 7 22.531 15.258 1 92.5 106 ASN B C 1
ATOM 2069 O O . ASN B 1 106 ? 7.605 23.234 14.438 1 92.5 106 ASN B O 1
ATOM 2073 N N . GLU B 1 107 ? 5.957 22.922 15.883 1 75.12 107 GLU B N 1
ATOM 2074 C CA . GLU B 1 107 ? 5.688 24.359 15.961 1 75.12 107 GLU B CA 1
ATOM 2075 C C . GLU B 1 107 ? 6.574 25.031 17 1 75.12 107 GLU B C 1
ATOM 2077 O O . GLU B 1 107 ? 7.477 24.406 17.562 1 75.12 107 GLU B O 1
ATOM 2082 N N . VAL B 1 108 ? 5.883 26.078 17.578 1 63.84 108 VAL B N 1
ATOM 2083 C CA . VAL B 1 108 ? 6.492 26.984 18.547 1 63.84 108 VAL B CA 1
ATOM 2084 C C . VAL B 1 108 ? 6.867 26.219 19.812 1 63.84 108 VAL B C 1
ATOM 2086 O O . VAL B 1 108 ? 6.043 25.469 20.359 1 63.84 108 VAL B O 1
ATOM 2089 N N . ASN B 1 109 ? 8.211 26.125 20.172 1 65.75 109 ASN B N 1
ATOM 2090 C CA . ASN B 1 109 ? 8.805 25.656 21.406 1 65.75 109 ASN B CA 1
ATOM 2091 C C . ASN B 1 109 ? 9.219 24.188 21.312 1 65.75 109 ASN B C 1
ATOM 2093 O O . ASN B 1 109 ? 9.367 23.5 22.328 1 65.75 109 ASN B O 1
ATOM 2097 N N . GLU B 1 110 ? 9.102 23.578 20.234 1 75.38 110 GLU B N 1
ATOM 2098 C CA . GLU B 1 110 ? 9.797 22.328 19.938 1 75.38 110 GLU B CA 1
ATOM 2099 C C . GLU B 1 110 ? 8.938 21.125 20.281 1 75.38 110 GLU B C 1
ATOM 2101 O O . GLU B 1 110 ? 9.43 20.125 20.812 1 75.38 110 GLU B O 1
ATOM 2106 N N . THR B 1 111 ? 7.605 21.391 20.375 1 89.31 111 THR B N 1
ATOM 2107 C CA . THR B 1 111 ? 6.773 20.219 20.578 1 89.31 111 THR B CA 1
ATOM 2108 C C . THR B 1 111 ? 6.148 19.75 19.266 1 89.31 111 THR B C 1
ATOM 2110 O O . THR B 1 111 ? 5.566 20.547 18.531 1 89.31 111 THR B O 1
ATOM 2113 N N . TRP B 1 112 ? 6.305 18.5 19.047 1 94.44 112 TRP B N 1
ATOM 2114 C CA . TRP B 1 112 ? 5.711 17.922 17.844 1 94.44 112 TRP B CA 1
ATOM 2115 C C . TRP B 1 112 ? 4.215 17.703 18.031 1 94.44 112 TRP B C 1
ATOM 2117 O O . TRP B 1 112 ? 3.781 17.156 19.047 1 94.44 112 TRP B O 1
ATOM 2127 N N . LYS B 1 113 ? 3.467 18.094 16.969 1 94.12 113 LYS B N 1
ATOM 2128 C CA . LYS B 1 113 ? 2.014 17.969 17.031 1 94.12 113 LYS B CA 1
ATOM 2129 C C . LYS B 1 113 ? 1.449 17.406 15.727 1 94.12 113 LYS B C 1
ATOM 2131 O O . LYS B 1 113 ? 1.969 17.703 14.648 1 94.12 113 LYS B O 1
ATOM 2136 N N . TRP B 1 114 ? 0.332 16.703 15.945 1 95.25 114 TRP B N 1
ATOM 2137 C CA . TRP B 1 114 ? -0.458 16.266 14.805 1 95.25 114 TRP B CA 1
ATOM 2138 C C . TRP B 1 114 ? -1.371 17.391 14.312 1 95.25 114 TRP B C 1
ATOM 2140 O O . TRP B 1 114 ? -1.572 18.375 15.008 1 95.25 114 TRP B O 1
ATOM 2150 N N . PRO B 1 115 ? -1.945 17.172 13.078 1 92 115 PRO B N 1
ATOM 2151 C CA . PRO B 1 115 ? -2.811 18.219 12.539 1 92 115 PRO B CA 1
ATOM 2152 C C . PRO B 1 115 ? -4.023 18.5 13.422 1 92 115 PRO B C 1
ATOM 2154 O O . PRO B 1 115 ? -4.57 19.609 13.398 1 92 115 PRO B O 1
ATOM 2157 N N . ASN B 1 116 ? -4.402 17.547 14.156 1 87.81 116 ASN B N 1
ATOM 2158 C CA . ASN B 1 116 ? -5.547 17.734 15.031 1 87.81 116 ASN B CA 1
ATOM 2159 C C . ASN B 1 116 ? -5.145 18.422 16.344 1 87.81 116 ASN B C 1
ATOM 2161 O O . ASN B 1 116 ? -5.977 18.609 17.219 1 87.81 116 ASN B O 1
ATOM 2165 N N . GLY B 1 117 ? -3.9 18.656 16.5 1 89.38 117 GLY B N 1
ATOM 2166 C CA . GLY B 1 117 ? -3.441 19.406 17.656 1 89.38 117 GLY B CA 1
ATOM 2167 C C . GLY B 1 117 ? -2.889 18.531 18.766 1 89.38 117 GLY B C 1
ATOM 2168 O O . GLY B 1 117 ? -2.266 19.016 19.703 1 89.38 117 GLY B O 1
ATOM 2169 N N . ARG B 1 118 ? -3.062 17.281 18.578 1 92.19 118 ARG B N 1
ATOM 2170 C CA . ARG B 1 118 ? -2.564 16.375 19.609 1 92.19 118 ARG B CA 1
ATOM 2171 C C . ARG B 1 118 ? -1.041 16.312 19.594 1 92.19 118 ARG B C 1
ATOM 2173 O O . ARG B 1 118 ? -0.428 16.281 18.516 1 92.19 118 ARG B O 1
ATOM 2180 N N . THR B 1 119 ? -0.475 16.297 20.828 1 93.88 119 THR B N 1
ATOM 2181 C CA . THR B 1 119 ? 0.975 16.203 20.953 1 93.88 119 THR B CA 1
ATOM 2182 C C . THR B 1 119 ? 1.453 14.789 20.625 1 93.88 119 THR B C 1
ATOM 2184 O O . THR B 1 119 ? 0.833 13.805 21.031 1 93.88 119 THR B O 1
ATOM 2187 N N . PHE B 1 120 ? 2.523 14.766 19.906 1 95.31 120 PHE B N 1
ATOM 2188 C CA . PHE B 1 120 ? 3.156 13.484 19.625 1 95.31 120 PHE B CA 1
ATOM 2189 C C . PHE B 1 120 ? 3.818 12.914 20.875 1 95.31 120 PHE B C 1
ATOM 2191 O O . PHE B 1 120 ? 4.57 13.617 21.547 1 95.31 120 PHE B O 1
ATOM 2198 N N . ASN B 1 121 ? 3.572 11.648 21.156 1 94 121 ASN B N 1
ATOM 2199 C CA . ASN B 1 121 ? 4.082 11.062 22.391 1 94 121 ASN B CA 1
ATOM 2200 C C . ASN B 1 121 ? 5.402 10.336 22.156 1 94 121 ASN B C 1
ATOM 2202 O O . ASN B 1 121 ? 5.824 9.523 22.984 1 94 121 ASN B O 1
ATOM 2206 N N . ASN B 1 122 ? 5.977 10.5 21.047 1 92.5 122 ASN B N 1
ATOM 2207 C CA . ASN B 1 122 ? 7.309 10.008 20.719 1 92.5 122 ASN B CA 1
ATOM 2208 C C . ASN B 1 122 ? 7.352 8.477 20.703 1 92.5 122 ASN B C 1
ATOM 2210 O O . ASN B 1 122 ? 8.344 7.875 21.109 1 92.5 122 ASN B O 1
ATOM 2214 N N . TRP B 1 123 ? 6.219 7.84 20.328 1 94.06 123 TRP B N 1
ATOM 2215 C CA . TRP B 1 123 ? 6.184 6.379 20.359 1 94.06 123 TRP B CA 1
ATOM 2216 C C . TRP B 1 123 ? 7.035 5.797 19.234 1 94.06 123 TRP B C 1
ATOM 2218 O O . TRP B 1 123 ? 7.328 4.598 19.219 1 94.06 123 TRP B O 1
ATOM 2228 N N . PHE B 1 124 ? 7.422 6.551 18.25 1 94 124 PHE B N 1
ATOM 2229 C CA . PHE B 1 124 ? 8.422 6.148 17.266 1 94 124 PHE B CA 1
ATOM 2230 C C . PHE B 1 124 ? 9.539 7.184 17.188 1 94 124 PHE B C 1
ATOM 2232 O O . PHE B 1 124 ? 9.367 8.328 17.594 1 94 124 PHE B 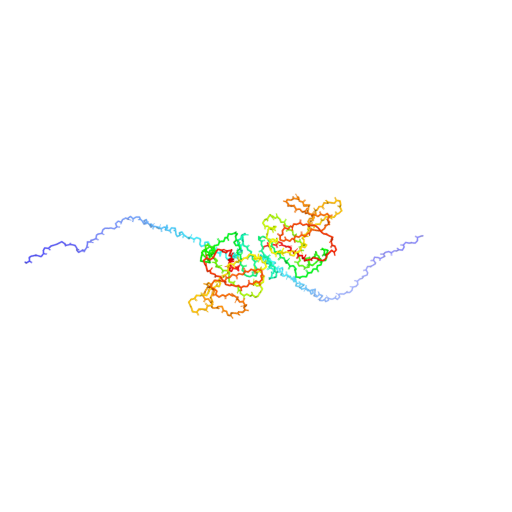O 1
ATOM 2239 N N . ASN B 1 125 ? 10.586 6.742 16.594 1 91.88 125 ASN B N 1
ATOM 2240 C CA . ASN B 1 125 ? 11.766 7.598 16.5 1 91.88 125 ASN B CA 1
ATOM 2241 C C . ASN B 1 125 ? 11.703 8.523 15.289 1 91.88 125 ASN B C 1
ATOM 2243 O O . ASN B 1 125 ? 11.352 8.094 14.195 1 91.88 125 ASN B O 1
ATOM 2247 N N . MET B 1 126 ? 11.891 9.797 15.5 1 90.94 126 MET B N 1
ATOM 2248 C CA . MET B 1 126 ? 12.008 10.789 14.43 1 90.94 126 MET B CA 1
ATOM 2249 C C . MET B 1 126 ? 13.352 11.5 14.492 1 90.94 126 MET B C 1
ATOM 2251 O O . MET B 1 126 ? 13.742 12.016 15.547 1 90.94 126 MET B O 1
ATOM 2255 N N . THR B 1 127 ? 14.039 11.414 13.414 1 93.44 127 THR B N 1
ATOM 2256 C CA . THR B 1 127 ? 15.352 12.047 13.359 1 93.44 127 THR B CA 1
ATOM 2257 C C . THR B 1 127 ? 15.266 13.414 12.695 1 93.44 127 THR B C 1
ATOM 2259 O O . THR B 1 127 ? 14.195 13.82 12.234 1 93.44 127 THR B O 1
ATOM 2262 N N . GLY B 1 128 ? 16.375 14.125 12.703 1 91.31 128 GLY B N 1
ATOM 2263 C CA . GLY B 1 128 ? 16.422 15.453 12.102 1 91.31 128 GLY B CA 1
ATOM 2264 C C . GLY B 1 128 ? 16.125 16.562 13.094 1 91.31 128 GLY B C 1
ATOM 2265 O O . GLY B 1 128 ? 15.648 16.312 14.195 1 91.31 128 GLY B O 1
ATOM 2266 N N . SER B 1 129 ? 16.422 17.797 12.719 1 91.69 129 SER B N 1
ATOM 2267 C CA . SER B 1 129 ? 16.266 18.938 13.625 1 91.69 129 SER B CA 1
ATOM 2268 C C . SER B 1 129 ? 15.375 20.016 13.016 1 91.69 129 SER B C 1
ATOM 2270 O O . SER B 1 129 ? 15.25 21.109 13.562 1 91.69 129 SER B O 1
ATOM 2272 N N . GLU B 1 130 ? 14.703 19.609 11.891 1 95.06 130 GLU B N 1
ATOM 2273 C CA . GLU B 1 130 ? 13.844 20.578 11.219 1 95.06 130 GLU B CA 1
ATOM 2274 C C . GLU B 1 130 ? 12.414 20.5 11.742 1 95.06 130 GLU B C 1
ATOM 2276 O O . GLU B 1 130 ? 12.156 19.891 12.781 1 95.06 130 GLU B O 1
ATOM 2281 N N . LYS B 1 131 ? 11.492 21.172 11.102 1 95.69 131 LYS B N 1
ATOM 2282 C CA . LYS B 1 131 ? 10.211 21.438 11.758 1 95.69 131 LYS B CA 1
ATOM 2283 C C . LYS B 1 131 ? 9.109 20.547 11.172 1 95.69 131 LYS B C 1
ATOM 2285 O O . LYS B 1 131 ? 8.039 20.406 11.766 1 95.69 131 LYS B O 1
ATOM 2290 N N . CYS B 1 132 ? 9.305 20.031 10 1 97.5 132 CYS B N 1
ATOM 2291 C CA . CYS B 1 132 ? 8.266 19.25 9.344 1 97.5 132 CYS B CA 1
ATOM 2292 C C . CYS B 1 132 ? 8.719 17.812 9.109 1 97.5 132 CYS B C 1
ATOM 2294 O O . CYS B 1 132 ? 9.844 17.578 8.648 1 97.5 132 CYS B O 1
ATOM 2296 N N . ALA B 1 133 ? 7.832 16.875 9.406 1 98.19 133 ALA B N 1
ATOM 2297 C CA . ALA B 1 133 ? 8.219 15.477 9.383 1 98.19 133 ALA B CA 1
ATOM 2298 C C . ALA B 1 133 ? 7.863 14.836 8.047 1 98.19 133 ALA B C 1
ATOM 2300 O O . ALA B 1 133 ? 6.848 15.18 7.434 1 98.19 133 ALA B O 1
ATOM 2301 N N . PHE B 1 134 ? 8.734 13.953 7.613 1 98.69 134 PHE B N 1
ATOM 2302 C CA . PHE B 1 134 ? 8.492 13.117 6.445 1 98.69 134 PHE B CA 1
ATOM 2303 C C . PHE B 1 134 ? 8.867 11.664 6.727 1 98.69 134 PHE B C 1
ATOM 2305 O O . PHE B 1 134 ? 9.508 11.375 7.742 1 98.69 134 PHE B O 1
ATOM 2312 N N . LEU B 1 135 ? 8.406 10.734 5.926 1 98.06 135 LEU B N 1
ATOM 2313 C CA . LEU B 1 135 ? 8.836 9.344 6.039 1 98.06 135 LEU B CA 1
ATOM 2314 C C . LEU B 1 135 ? 9.188 8.773 4.672 1 98.06 135 LEU B C 1
ATOM 2316 O O . LEU B 1 135 ? 8.789 9.32 3.643 1 98.06 135 LEU B O 1
ATOM 2320 N N . ASN B 1 136 ? 9.984 7.859 4.648 1 95.69 136 ASN B N 1
ATOM 2321 C CA . ASN B 1 136 ? 10.25 6.98 3.518 1 95.69 136 ASN B CA 1
ATOM 2322 C C . ASN B 1 136 ? 10.32 5.516 3.947 1 95.69 136 ASN B C 1
ATOM 2324 O O . ASN B 1 136 ? 9.844 5.16 5.027 1 95.69 136 ASN B O 1
ATOM 2328 N N . LEU B 1 137 ? 10.789 4.691 3.145 1 92.12 137 LEU B N 1
ATOM 2329 C CA . LEU B 1 137 ? 10.82 3.258 3.404 1 92.12 137 LEU B CA 1
ATOM 2330 C C . LEU B 1 137 ? 11.523 2.961 4.723 1 92.12 137 LEU B C 1
ATOM 2332 O O . LEU B 1 137 ? 11.078 2.104 5.492 1 92.12 137 LEU B O 1
ATOM 2336 N N . THR B 1 138 ? 12.531 3.697 5.105 1 91.12 138 THR B N 1
ATOM 2337 C CA . THR B 1 138 ? 13.406 3.297 6.195 1 91.12 138 THR B CA 1
ATOM 2338 C C . THR B 1 138 ? 13.156 4.152 7.438 1 91.12 138 THR B C 1
ATOM 2340 O O . THR B 1 138 ? 13.219 3.652 8.562 1 91.12 138 THR B O 1
ATOM 2343 N N . ASP B 1 139 ? 12.82 5.434 7.219 1 89.75 139 ASP B N 1
ATOM 2344 C CA . ASP B 1 139 ? 12.938 6.309 8.383 1 89.75 139 ASP B CA 1
ATOM 2345 C C . ASP B 1 139 ? 11.797 7.32 8.422 1 89.75 139 ASP B C 1
ATOM 2347 O O . ASP B 1 139 ? 11.125 7.547 7.41 1 89.75 139 ASP B O 1
ATOM 2351 N N . VAL B 1 140 ? 11.602 7.824 9.68 1 97.31 140 VAL B N 1
ATOM 2352 C CA . VAL B 1 140 ? 10.875 9.07 9.898 1 97.31 140 VAL B CA 1
ATOM 2353 C C . VAL B 1 140 ? 11.844 10.172 10.297 1 97.31 140 VAL B C 1
ATOM 2355 O O . VAL B 1 140 ? 12.633 10.008 11.234 1 97.31 140 VAL B O 1
ATOM 2358 N N . SER B 1 141 ? 11.836 11.219 9.586 1 97.5 141 SER B N 1
ATOM 2359 C CA . SER B 1 141 ? 12.766 12.32 9.836 1 97.5 141 SER B CA 1
ATOM 2360 C C . SER B 1 141 ? 12.094 13.672 9.609 1 97.5 141 SER B C 1
ATOM 2362 O O . SER B 1 141 ? 10.867 13.75 9.484 1 97.5 141 SER B O 1
ATOM 2364 N N . SER B 1 142 ? 12.883 14.758 9.75 1 96.62 142 SER B N 1
ATOM 2365 C CA . SER B 1 142 ? 12.344 16.109 9.578 1 96.62 142 SER B CA 1
ATOM 2366 C C . SER B 1 142 ? 13.125 16.875 8.523 1 96.62 142 SER B C 1
ATOM 2368 O O . SER B 1 142 ? 14.289 16.578 8.258 1 96.62 142 SER B O 1
ATOM 2370 N N . ALA B 1 143 ? 12.43 17.781 7.891 1 97 143 ALA B N 1
ATOM 2371 C CA . ALA B 1 143 ? 13.023 18.641 6.879 1 97 143 ALA B CA 1
ATOM 2372 C C . ALA B 1 143 ? 12.422 20.047 6.934 1 97 143 ALA B C 1
ATOM 2374 O O . ALA B 1 143 ? 11.445 20.281 7.645 1 97 143 ALA B O 1
ATOM 2375 N N . ASP B 1 144 ? 13.164 20.984 6.23 1 97.44 144 ASP B N 1
ATOM 2376 C CA . ASP B 1 144 ? 12.602 22.312 6.062 1 97.44 144 ASP B CA 1
ATOM 2377 C C . ASP B 1 144 ? 11.211 22.25 5.434 1 97.44 144 ASP B C 1
ATOM 2379 O O . ASP B 1 144 ? 11.023 21.609 4.398 1 97.44 144 ASP B O 1
ATOM 2383 N N . CYS B 1 145 ? 10.266 22.906 6 1 97.94 145 CYS B N 1
ATOM 2384 C CA . CYS B 1 145 ? 8.859 22.828 5.613 1 97.94 145 CYS B CA 1
ATOM 2385 C C . CYS B 1 145 ? 8.656 23.359 4.195 1 97.94 145 CYS B C 1
ATOM 2387 O O . CYS B 1 145 ? 7.621 23.094 3.578 1 97.94 145 CYS B O 1
ATOM 2389 N N . GLU B 1 146 ? 9.625 24.078 3.682 1 98.44 146 GLU B N 1
ATOM 2390 C CA . GLU B 1 146 ? 9.477 24.719 2.379 1 98.44 146 GLU B CA 1
ATOM 2391 C C . GLU B 1 146 ? 10 23.828 1.26 1 98.44 146 GLU B C 1
ATOM 2393 O O . GLU B 1 146 ? 9.867 24.156 0.08 1 98.44 146 GLU B O 1
ATOM 2398 N N . LYS B 1 147 ? 10.57 22.703 1.684 1 98.56 147 LYS B N 1
ATOM 2399 C CA . LYS B 1 147 ? 11.023 21.766 0.664 1 98.56 147 LYS B CA 1
ATOM 2400 C C . LYS B 1 147 ? 9.844 21.141 -0.077 1 98.56 147 LYS B C 1
ATOM 240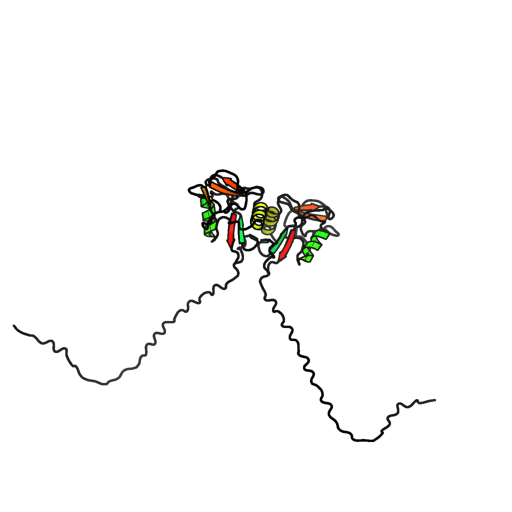2 O O . LYS B 1 147 ? 8.773 20.938 0.503 1 98.56 147 LYS B O 1
ATOM 2407 N N . ASN B 1 148 ? 10.102 20.812 -1.341 1 98.88 148 ASN B N 1
ATOM 2408 C CA . ASN B 1 148 ? 9.086 20.125 -2.121 1 98.88 148 ASN B CA 1
ATOM 2409 C C . ASN B 1 148 ? 9.25 18.609 -2.016 1 98.88 148 ASN B C 1
ATOM 2411 O O . ASN B 1 148 ? 10.211 18.031 -2.535 1 98.88 148 ASN B O 1
ATOM 2415 N N . LEU B 1 149 ? 8.305 17.922 -1.332 1 98.88 149 LEU B N 1
ATOM 2416 C CA . LEU B 1 149 ? 8.266 16.469 -1.189 1 98.88 149 LEU B CA 1
ATOM 2417 C C . LEU B 1 149 ? 6.891 15.93 -1.563 1 98.88 149 LEU B C 1
ATOM 2419 O O . LEU B 1 149 ? 5.922 16.688 -1.66 1 98.88 149 LEU B O 1
ATOM 2423 N N . HIS B 1 150 ? 6.836 14.625 -1.886 1 98.81 150 HIS B N 1
ATOM 2424 C CA . HIS B 1 150 ? 5.535 13.969 -1.926 1 98.81 150 HIS B CA 1
ATOM 2425 C C . HIS B 1 150 ? 4.836 14.047 -0.573 1 98.81 150 HIS B C 1
ATOM 2427 O O . HIS B 1 150 ? 5.43 14.484 0.414 1 98.81 150 HIS B O 1
ATOM 2433 N N . TRP B 1 151 ? 3.545 13.727 -0.571 1 98.88 151 TRP B N 1
ATOM 2434 C CA . TRP B 1 151 ? 2.857 13.75 0.716 1 98.88 151 TRP B CA 1
ATOM 2435 C C . TRP B 1 151 ? 1.826 12.625 0.798 1 98.88 151 TRP B C 1
ATOM 2437 O O . TRP B 1 151 ? 1.43 12.062 -0.225 1 98.88 151 TRP B O 1
ATOM 2447 N N . ILE B 1 152 ? 1.489 12.258 2.021 1 98.88 152 ILE B N 1
ATOM 2448 C CA . ILE B 1 152 ? 0.452 11.273 2.318 1 98.88 152 ILE B CA 1
ATOM 2449 C C . ILE B 1 152 ? -0.688 11.945 3.082 1 98.88 152 ILE B C 1
ATOM 2451 O O . ILE B 1 152 ? -0.456 12.648 4.066 1 98.88 152 ILE B O 1
ATOM 2455 N N . CYS B 1 153 ? -1.896 11.68 2.613 1 98.75 153 CYS B N 1
ATOM 2456 C CA . CYS B 1 153 ? -3.088 12.094 3.346 1 98.75 153 CYS B CA 1
ATOM 2457 C C . CYS B 1 153 ? -3.713 10.922 4.082 1 98.75 153 CYS B C 1
ATOM 2459 O O . CYS B 1 153 ? -3.578 9.773 3.656 1 98.75 153 CYS B O 1
ATOM 2461 N N . SER B 1 154 ? -4.383 11.242 5.141 1 98.06 154 SER B N 1
ATOM 2462 C CA . SER B 1 154 ? -5.188 10.227 5.809 1 98.06 154 SER B CA 1
ATOM 2463 C C . SER B 1 154 ? -6.523 10.797 6.273 1 98.06 154 SER B C 1
ATOM 2465 O O . SER B 1 154 ? -6.617 11.984 6.605 1 98.06 154 SER B O 1
ATOM 2467 N N . LYS B 1 155 ? -7.527 9.984 6.273 1 96.75 155 LYS B N 1
ATOM 2468 C CA . LYS B 1 155 ? -8.836 10.242 6.867 1 96.75 155 LYS B CA 1
ATOM 2469 C C . LYS B 1 155 ? -9.477 8.945 7.363 1 96.75 155 LYS B C 1
ATOM 2471 O O . LYS B 1 155 ? -9.102 7.855 6.93 1 96.75 155 LYS B O 1
ATOM 2476 N N . SER B 1 156 ? -10.375 9.086 8.312 1 93 156 SER B N 1
ATOM 2477 C CA . SER B 1 156 ? -11.055 7.91 8.852 1 93 156 SER B CA 1
ATOM 2478 C C . SER B 1 156 ? -11.945 7.258 7.805 1 93 156 SER B C 1
ATOM 2480 O O . SER B 1 156 ? -12.586 7.949 7.012 1 93 156 SER B O 1
ATOM 2482 N N . SER B 1 157 ? -11.797 5.883 7.801 1 84.94 157 SER B N 1
ATOM 2483 C CA . SER B 1 157 ? -12.68 5.141 6.914 1 84.94 157 SER B CA 1
ATOM 2484 C C . SER B 1 157 ? -13.961 4.73 7.633 1 84.94 157 SER B C 1
ATOM 2486 O O . SER B 1 157 ? -13.938 4.375 8.812 1 84.94 157 SER B O 1
ATOM 2488 N N . ARG B 1 158 ? -15.047 5.465 7.789 1 66.38 158 ARG B N 1
ATOM 2489 C CA . ARG B 1 158 ? -16.281 5.113 8.477 1 66.38 158 ARG B CA 1
ATOM 2490 C C . ARG B 1 158 ? -16.812 3.771 7.992 1 66.38 158 ARG B C 1
ATOM 2492 O O . ARG B 1 158 ? -16.562 3.371 6.852 1 66.38 158 ARG B O 1
#

Nearest PDB structures (foldseek):
  1e87-assembly1_A  TM=9.715E-01  e=7.647E-18  Homo sapiens
  1fm5-assembly1_A-2  TM=9.702E-01  e=1.513E-16  Homo sapiens
  4iop-assembly1_A  TM=9.756E-01  e=5.923E-14  Homo sapiens
  4qki-assembly1_A  TM=9.579E-01  e=2.558E-13  Homo sapiens
  3ff7-assembly1_D  TM=9.113E-01  e=1.834E-11  Homo sapiens

Sequence (316 aa):
MNSEDCSITENSSSHLEEGQKMGHYNCPGLYESSMSSDGRVASCSDEWVKYQKKCYFFSSTTQSWTLAQDSCSKDGATLAVIDSSKDLMFLKRYAGGAKHWIGLRNEVNETWKWPNGRTFNNWFNMTGSEKCAFLNLTDVSSADCEKNLHWICSKSSRMNSEDCSITENSSSHLEEGQKMGHYNCPGLYESSMSSDGRVASCSDEWVKYQKKCYFFSSTTQSWTLAQDSCSKDGATLAVIDSSKDLMFLKRYAGGAKHWIGLRNEVNETWKWPNGRTFNNWFNMTGSEKCAFLNLTDVSSADCEKNLHWICSKSSR

Organism: Nannospalax galili (NCBI:txid1026970)

Radius of gyration: 37.32 Å; Cα contacts (8 Å, |Δi|>4): 528; chains: 2; bounding box: 93×158×49 Å

Foldseek 3Di:
DDDPDPDDDDDDDDDDDDDPPPPPPCPPPPPPPPPPPPPPQQDDDPQWDDDDFKTKHWDPWWFFQVVLQVVLVVVVWGFDDADDPVSVQVCQVVQAAFKAWGQWFQDPPGFIAGPVGHTDPCPDDEAEDETTWIHHNPHIYDDHRGDIGITMIMDGRD/DDDDDPPPPDDDDDDDDDDDPVPPVPPPPPPPPPPPPPPPQQDDDPQWDDDDFKTKHWDPWWFFQVVLQVVLVVVVWGFDDADDPVSVQVCQVVQAAFKAWGQWFQDPPGFIAGPVGHTDPCPDDEAEDETTWIHHNPHIYDDHRGDIGITMIMDGRD